Protein AF-A0A034WHE3-F1 (afdb_monomer)

Foldseek 3Di:
DQAQKWWFLAFFKWWFDDDPVPPPDDPPPTDIDGHGGLFIKGFDDDDDDPDQWGWIAGDAPQDPPPPRVTIIITGPVRIGGDHPQCVLLLNPDNDSVLSSVCSVPVVLSVCSVVDDFQFWWWFAPVVLVDPDRDIFIWTFFAWADDVLRPNTGIKTKTFTPDPAFDSCLVSPCVSVVTGPDHSRGIDIGGSSRIGGDPDPPPPPPDDDDDDDDDDPDPVVVVVVVVVVVVVPDDD

Organism: Bactrocera dorsalis (NCBI:txid27457)

Radius of gyration: 22.2 Å; Cα contacts (8 Å, |Δi|>4): 392; chains: 1; bounding box: 54×53×60 Å

Sequence (235 aa):
MATKYAMLARTSRLQSVASTEELEEATTELQNFTVAAGTLIKVASEQSAPTDDLQVFVYDPVLREPNTTRKYQCAQDSLLPVSDDLWPFIVSIPEPNRRLQLVQDSSRCNWLYTAMPGDVVSVPARYFDRDDFRLFECIICYIGPVPEIHPVGYFFGLELLDDVQSPQTADISFTRKYFECDADAAIFITADRILPTPLPQDEEIESANEAPESSWSLTNFIQNTVDSIRASLPL

Structure (mmCIF, N/CA/C/O backbone):
data_AF-A0A034WHE3-F1
#
_entry.id   AF-A0A034WHE3-F1
#
loop_
_atom_site.group_PDB
_atom_site.id
_atom_site.type_symbol
_atom_site.label_atom_id
_atom_site.label_alt_id
_atom_site.label_comp_id
_atom_site.label_asym_id
_atom_site.label_entity_id
_atom_site.label_seq_id
_atom_site.pdbx_PDB_ins_code
_atom_site.Cartn_x
_atom_site.Cartn_y
_atom_site.Cartn_z
_atom_site.occupancy
_atom_site.B_iso_or_equiv
_atom_site.auth_seq_id
_atom_site.auth_comp_id
_atom_site.auth_asym_id
_atom_site.auth_atom_id
_atom_site.pdbx_PDB_model_num
ATOM 1 N N . MET A 1 1 ? -0.617 -14.102 19.550 1.00 41.12 1 MET A N 1
ATOM 2 C CA . MET A 1 1 ? -0.028 -12.810 19.964 1.00 41.12 1 MET A CA 1
ATOM 3 C C . MET A 1 1 ? -1.065 -11.735 19.691 1.00 41.12 1 MET A C 1
ATOM 5 O O . MET A 1 1 ? -1.685 -11.804 18.639 1.00 41.12 1 MET A O 1
ATOM 9 N N . ALA A 1 2 ? -1.330 -10.823 20.627 1.00 57.47 2 ALA A N 1
ATOM 10 C CA . ALA A 1 2 ? -2.228 -9.700 20.359 1.00 57.47 2 ALA A CA 1
ATOM 11 C C . ALA A 1 2 ? -1.498 -8.716 19.435 1.00 57.47 2 ALA A C 1
ATOM 13 O O . ALA A 1 2 ? -0.417 -8.250 19.789 1.00 57.47 2 ALA A O 1
ATOM 14 N N . THR A 1 3 ? -2.033 -8.456 18.243 1.00 66.38 3 THR A N 1
ATOM 15 C CA . THR A 1 3 ? -1.432 -7.485 17.324 1.00 66.38 3 THR A CA 1
ATOM 16 C C . THR A 1 3 ? -1.719 -6.072 17.820 1.00 66.38 3 THR A C 1
ATOM 18 O O . THR A 1 3 ? -2.822 -5.760 18.273 1.00 66.38 3 THR A O 1
ATOM 21 N N . LYS A 1 4 ? -0.717 -5.196 17.742 1.00 86.94 4 LYS A N 1
ATOM 22 C CA . LYS A 1 4 ? -0.856 -3.775 18.094 1.00 86.94 4 LYS A CA 1
ATOM 23 C C . LYS A 1 4 ? -1.755 -3.030 17.106 1.00 86.94 4 LYS A C 1
ATOM 25 O O . LYS A 1 4 ? -2.415 -2.051 17.468 1.00 86.94 4 LYS A O 1
ATOM 30 N N . TYR A 1 5 ? -1.759 -3.500 15.864 1.00 91.44 5 TYR A N 1
ATOM 31 C CA . TYR A 1 5 ? -2.484 -2.913 14.756 1.00 91.44 5 TYR A CA 1
ATOM 32 C C . TYR A 1 5 ? -3.612 -3.825 14.283 1.00 91.44 5 TYR A C 1
ATOM 34 O O . TYR A 1 5 ? -3.551 -5.058 14.362 1.00 91.44 5 TYR A O 1
ATOM 42 N N . ALA A 1 6 ? -4.666 -3.182 13.808 1.00 93.00 6 ALA A N 1
ATOM 43 C CA . ALA A 1 6 ? -5.834 -3.819 13.244 1.00 93.00 6 ALA A CA 1
ATOM 44 C C . ALA A 1 6 ? -6.435 -2.918 12.163 1.00 93.00 6 ALA A C 1
ATOM 46 O O . ALA A 1 6 ? -6.031 -1.772 11.957 1.00 93.00 6 ALA A O 1
ATOM 47 N N . MET A 1 7 ? -7.438 -3.443 11.486 1.00 93.56 7 MET A N 1
ATOM 48 C CA . MET A 1 7 ? -8.232 -2.727 10.505 1.00 93.56 7 MET A CA 1
ATOM 49 C C . MET A 1 7 ? -9.707 -3.018 10.752 1.00 93.56 7 MET A C 1
ATOM 51 O O . MET A 1 7 ? -10.052 -4.107 11.206 1.00 93.56 7 MET A O 1
ATOM 55 N N . LEU A 1 8 ? -10.598 -2.077 10.451 1.00 93.38 8 LEU A N 1
ATOM 56 C CA . LEU A 1 8 ? -12.031 -2.360 10.501 1.00 93.38 8 LEU A CA 1
ATOM 57 C C . LEU A 1 8 ? -12.412 -3.358 9.400 1.00 93.38 8 LEU A C 1
ATOM 59 O O . LEU A 1 8 ? -12.279 -3.067 8.213 1.00 93.38 8 LEU A O 1
ATOM 63 N N . ALA A 1 9 ? -12.928 -4.522 9.789 1.00 93.56 9 ALA A N 1
ATOM 64 C CA . ALA A 1 9 ? -13.390 -5.559 8.864 1.00 93.56 9 ALA A CA 1
ATOM 65 C C . ALA A 1 9 ? -14.674 -5.155 8.117 1.00 93.56 9 ALA A C 1
ATOM 67 O O . ALA A 1 9 ? -14.997 -5.704 7.066 1.00 93.56 9 ALA A O 1
ATOM 68 N N . ARG A 1 10 ? -15.427 -4.206 8.679 1.00 93.00 10 ARG A N 1
ATOM 69 C CA . ARG A 1 10 ? -16.698 -3.689 8.164 1.00 93.00 10 ARG A CA 1
ATOM 70 C C . ARG A 1 10 ? -16.907 -2.256 8.631 1.00 93.00 10 ARG A C 1
ATOM 72 O O . ARG A 1 10 ? -16.331 -1.843 9.638 1.00 93.00 10 ARG A O 1
ATOM 79 N N . THR A 1 11 ? -17.771 -1.521 7.939 1.00 92.25 11 THR A N 1
ATOM 80 C CA . THR A 1 11 ? -18.191 -0.192 8.388 1.00 92.25 11 THR A CA 1
ATOM 81 C C . THR A 1 11 ? -18.811 -0.312 9.773 1.00 92.25 11 THR A C 1
ATOM 83 O O . THR A 1 11 ? -19.759 -1.074 9.964 1.00 92.25 11 THR A O 1
ATOM 86 N N . SER A 1 12 ? -18.242 0.402 10.737 1.00 91.00 12 SER A N 1
ATOM 87 C CA . SER A 1 12 ? -18.536 0.218 12.156 1.00 91.00 12 SER A CA 1
ATOM 88 C C . SER A 1 12 ? -18.774 1.557 12.835 1.00 91.00 12 SER A C 1
ATOM 90 O O . SER A 1 12 ? -18.260 2.594 12.411 1.00 91.00 12 SER A O 1
ATOM 92 N N . ARG A 1 13 ? -19.573 1.535 13.901 1.00 89.88 13 ARG A N 1
ATOM 93 C CA . ARG A 1 13 ? -19.804 2.705 14.742 1.00 89.88 13 ARG A CA 1
ATOM 94 C C . ARG A 1 13 ? -18.745 2.743 15.838 1.00 89.88 13 ARG A C 1
ATOM 96 O O . ARG A 1 13 ? -18.632 1.793 16.602 1.00 89.88 13 ARG A O 1
ATOM 103 N N . LEU A 1 14 ? -18.003 3.841 15.907 1.00 89.06 14 LEU A N 1
ATOM 104 C CA . LEU A 1 14 ? -17.043 4.135 16.964 1.00 89.06 14 LEU A CA 1
ATOM 105 C C . LEU A 1 14 ? -17.633 5.170 17.918 1.00 89.06 14 LEU A C 1
ATOM 107 O O . LEU A 1 14 ? -18.114 6.213 17.473 1.00 89.06 14 LEU A O 1
ATOM 111 N N . GLN A 1 15 ? -17.571 4.908 19.220 1.00 87.94 15 GLN A N 1
ATOM 112 C CA . GLN A 1 15 ? -18.011 5.852 20.250 1.00 87.94 15 GLN A CA 1
ATOM 113 C C . GLN A 1 15 ? -16.797 6.462 20.948 1.00 87.94 15 GLN A C 1
ATOM 115 O O . GLN A 1 15 ? -15.908 5.731 21.371 1.00 87.94 15 GLN A O 1
ATOM 120 N N . SER A 1 16 ? -16.717 7.789 21.055 1.00 85.81 16 SER A N 1
ATOM 121 C CA . SER A 1 16 ? -15.616 8.452 21.764 1.00 85.81 16 SER A CA 1
ATOM 122 C C . SER A 1 16 ? -15.633 8.089 23.246 1.00 85.81 16 SER A C 1
ATOM 124 O O . SER A 1 16 ? -16.700 8.100 23.854 1.00 85.81 16 SER A O 1
ATOM 126 N N . VAL A 1 17 ? -14.469 7.849 23.842 1.00 82.38 17 VAL A N 1
ATOM 127 C CA . VAL A 1 17 ? -14.329 7.649 25.293 1.00 82.38 17 VAL A CA 1
ATOM 128 C C . VAL A 1 17 ? -14.072 8.999 25.966 1.00 82.38 17 VAL A C 1
ATOM 130 O O . VAL A 1 17 ? -13.288 9.796 25.452 1.00 82.38 17 VAL A O 1
ATOM 133 N N . ALA A 1 18 ? -14.728 9.266 27.099 1.00 70.75 18 ALA A N 1
ATOM 134 C CA . ALA A 1 18 ? -14.505 10.488 27.870 1.00 70.75 18 ALA A CA 1
ATOM 135 C C . ALA A 1 18 ? -13.083 10.525 28.461 1.00 70.75 18 ALA A C 1
ATOM 137 O O . ALA A 1 18 ? -12.575 9.516 28.957 1.00 70.75 18 ALA A O 1
ATOM 138 N N . SER A 1 19 ? -12.444 11.692 28.406 1.00 62.03 19 SER A N 1
ATOM 139 C CA . SER A 1 19 ? -11.120 11.940 28.977 1.00 62.03 19 SER A CA 1
ATOM 140 C C . SER A 1 19 ? -11.214 11.940 30.506 1.00 62.03 19 SER A C 1
ATOM 142 O O . SER A 1 19 ? -11.985 12.709 31.073 1.00 62.03 19 SER A O 1
ATOM 144 N N . THR A 1 20 ? -10.413 11.132 31.206 1.00 56.34 20 THR A N 1
ATOM 145 C CA . THR A 1 20 ? -10.387 11.112 32.684 1.00 56.34 20 THR A CA 1
ATOM 146 C C . THR A 1 20 ? -9.915 12.438 33.301 1.00 56.34 20 THR A C 1
ATOM 148 O O . THR A 1 20 ? -10.154 12.678 34.477 1.00 56.34 20 THR A O 1
ATOM 151 N N . GLU A 1 21 ? -9.267 13.308 32.522 1.00 52.12 21 GLU A N 1
ATOM 152 C CA . GLU A 1 21 ? -8.786 14.630 32.957 1.00 52.12 21 GLU A CA 1
ATOM 153 C C . GLU A 1 21 ? -9.856 15.739 32.878 1.00 52.12 21 GLU A C 1
ATOM 155 O O . GLU A 1 21 ? -9.632 16.833 33.380 1.00 52.12 21 GLU A O 1
ATOM 160 N N . GLU A 1 22 ? -11.034 15.467 32.304 1.00 49.72 22 GLU A N 1
ATOM 161 C CA . GLU A 1 22 ? -12.130 16.445 32.141 1.00 49.72 22 GLU A CA 1
ATOM 162 C C . GLU A 1 22 ? -13.274 16.231 33.156 1.00 49.72 22 GLU A C 1
ATOM 164 O O . GLU A 1 22 ? -14.396 16.695 32.961 1.00 49.72 22 GLU A O 1
ATOM 169 N N . LEU A 1 23 ? -13.002 15.515 34.254 1.00 48.25 23 LEU A N 1
ATOM 170 C CA . LEU A 1 23 ? -13.993 15.141 35.275 1.00 48.25 23 LEU A CA 1
ATOM 171 C C . LEU A 1 23 ? -14.454 16.295 36.186 1.00 48.25 23 LEU A C 1
ATOM 173 O O . LEU A 1 23 ? -15.312 16.083 37.043 1.00 48.25 23 LEU A O 1
ATOM 177 N N . GLU A 1 24 ? -13.955 17.512 35.979 1.00 47.84 24 GLU A N 1
ATOM 178 C CA . GLU A 1 24 ? -14.461 18.714 36.640 1.00 47.84 24 GLU A CA 1
ATOM 179 C C . GLU A 1 24 ? -15.238 19.573 35.615 1.00 47.84 24 GLU A C 1
ATOM 181 O O . GLU A 1 24 ? -14.673 20.300 34.807 1.00 47.84 24 GLU A O 1
ATOM 186 N N . GLU A 1 25 ? -16.571 19.443 35.661 1.00 45.28 25 GLU A N 1
ATOM 187 C CA . GLU A 1 25 ? -17.604 20.366 35.138 1.00 45.28 25 GLU A CA 1
ATOM 188 C C . GLU A 1 25 ? -18.125 20.274 33.686 1.00 45.28 25 GLU A C 1
ATOM 190 O O . GLU A 1 25 ? -19.085 20.982 33.372 1.00 45.28 25 GLU A O 1
ATOM 195 N N . ALA A 1 26 ? -17.677 19.360 32.820 1.00 45.75 26 ALA A N 1
ATOM 196 C CA . ALA A 1 26 ? -18.305 19.194 31.497 1.00 45.75 26 ALA A CA 1
ATOM 197 C C . ALA A 1 26 ? -19.083 17.874 31.372 1.00 45.75 26 ALA A C 1
ATOM 199 O O . ALA A 1 26 ? -18.535 16.786 31.522 1.00 45.75 26 ALA A O 1
ATOM 200 N N . THR A 1 27 ? -20.371 17.952 31.025 1.00 47.16 27 THR A N 1
ATOM 201 C CA . THR A 1 27 ? -21.110 16.815 30.457 1.00 47.16 27 THR A CA 1
ATOM 202 C C . THR A 1 27 ? -20.468 16.471 29.114 1.00 47.16 27 THR A C 1
ATOM 204 O O . THR A 1 27 ? -20.786 17.066 28.089 1.00 47.16 27 THR A O 1
ATOM 207 N N . THR A 1 28 ? -19.492 15.563 29.111 1.00 55.38 28 THR A N 1
ATOM 208 C CA . THR A 1 28 ? -18.811 15.148 27.882 1.00 55.38 28 THR A CA 1
ATOM 209 C C . THR A 1 28 ? -19.805 14.361 27.028 1.00 55.38 28 THR A C 1
ATOM 211 O O . THR A 1 28 ? -20.083 13.191 27.292 1.00 55.38 28 THR A O 1
ATOM 214 N N . GLU A 1 29 ? -20.403 15.006 26.023 1.00 64.62 29 GLU A N 1
ATOM 215 C CA . GLU A 1 29 ? -21.272 14.319 25.070 1.00 64.62 29 GLU A CA 1
ATOM 216 C C . GLU A 1 29 ? -20.463 13.247 24.331 1.00 64.62 29 GLU A C 1
ATOM 218 O O . GLU A 1 29 ? -19.512 13.542 23.603 1.00 64.62 29 GLU A O 1
ATOM 223 N N . LEU A 1 30 ? -20.836 11.980 24.529 1.00 74.56 30 LEU A N 1
ATOM 224 C CA . LEU A 1 30 ? -20.235 10.857 23.819 1.00 74.56 30 LEU A CA 1
ATOM 225 C C . LEU A 1 30 ? -20.595 10.962 22.334 1.00 74.56 30 LEU A C 1
ATOM 227 O O . LEU A 1 30 ? -21.742 10.745 21.931 1.00 74.56 30 LEU A O 1
ATOM 231 N N . GLN A 1 31 ? -19.604 11.273 21.509 1.00 82.38 31 GLN A N 1
ATOM 232 C CA . GLN A 1 31 ? -19.770 11.381 20.069 1.00 82.38 31 GLN A CA 1
ATOM 233 C C . GLN A 1 31 ? -19.682 10.006 19.418 1.00 82.38 31 GLN A C 1
ATOM 235 O O . GLN A 1 31 ? -18.880 9.156 19.802 1.00 82.38 31 GLN A O 1
ATOM 240 N N . ASN A 1 32 ? -20.519 9.796 18.409 1.00 86.19 32 ASN A N 1
ATOM 241 C CA . ASN A 1 32 ? -20.544 8.572 17.628 1.00 86.19 32 ASN A CA 1
ATOM 242 C C . ASN A 1 32 ? -20.137 8.868 16.193 1.00 86.19 32 ASN A C 1
ATOM 244 O O . ASN A 1 32 ? -20.676 9.780 15.572 1.00 86.19 32 ASN A O 1
ATOM 248 N N . PHE A 1 33 ? -19.242 8.049 15.661 1.00 87.69 33 PHE A N 1
ATOM 249 C CA . PHE A 1 33 ? -18.722 8.174 14.310 1.00 87.69 33 PHE A CA 1
ATOM 250 C C . PHE A 1 33 ? -18.987 6.887 13.548 1.00 87.69 33 PHE A C 1
ATOM 252 O O . PHE A 1 33 ? -18.762 5.798 14.066 1.00 87.69 33 PHE A O 1
ATOM 259 N N . THR A 1 34 ? -19.466 7.007 12.315 1.00 90.06 34 THR A N 1
ATOM 260 C CA . THR A 1 34 ? -19.533 5.864 11.400 1.00 90.06 34 THR A CA 1
ATOM 261 C C . THR A 1 34 ? -18.250 5.856 10.592 1.00 90.06 34 THR A C 1
ATOM 263 O O . THR A 1 34 ? -17.982 6.808 9.864 1.00 90.06 34 THR A O 1
ATOM 266 N N . VAL A 1 35 ? -17.454 4.806 10.748 1.00 90.31 35 VAL A N 1
ATOM 267 C CA . VAL A 1 35 ? -16.124 4.693 10.149 1.00 90.31 35 VAL A CA 1
ATOM 268 C C . VAL A 1 35 ? -16.124 3.547 9.151 1.00 90.31 35 VAL A C 1
ATOM 270 O O . VAL A 1 35 ? -16.699 2.489 9.412 1.00 90.31 35 VAL A O 1
ATOM 273 N N . ALA A 1 36 ? -15.532 3.780 7.983 1.00 90.94 36 ALA A N 1
ATOM 274 C CA . ALA A 1 36 ? -15.565 2.849 6.865 1.00 90.94 36 ALA A CA 1
ATOM 275 C C . ALA A 1 36 ? -14.801 1.546 7.155 1.00 90.94 36 ALA A C 1
ATOM 277 O O . ALA A 1 36 ? -13.854 1.500 7.941 1.00 90.94 36 ALA A O 1
ATOM 278 N N . ALA A 1 37 ? -15.198 0.472 6.471 1.00 92.88 37 ALA A N 1
ATOM 279 C CA . ALA A 1 37 ? -14.380 -0.732 6.392 1.00 92.88 37 ALA A CA 1
ATOM 280 C C . ALA A 1 37 ? -13.004 -0.395 5.788 1.00 92.88 37 ALA A C 1
ATOM 282 O O . ALA A 1 37 ? -12.893 0.472 4.921 1.00 92.88 37 ALA A O 1
ATOM 283 N N . GLY A 1 38 ? -11.955 -1.076 6.240 1.00 93.06 38 GLY A N 1
ATOM 284 C CA . GLY A 1 38 ? -10.593 -0.819 5.780 1.00 93.06 38 GLY A CA 1
ATOM 285 C C . GLY A 1 38 ? -9.871 0.334 6.487 1.00 93.06 38 GLY A C 1
ATOM 286 O O . GLY A 1 38 ? -8.691 0.577 6.220 1.00 93.06 38 GLY A O 1
ATOM 287 N N . THR A 1 39 ? -10.546 1.053 7.391 1.00 92.94 39 THR A N 1
ATOM 288 C CA . THR A 1 39 ? -9.896 2.077 8.215 1.00 92.94 39 THR A CA 1
ATOM 289 C C . THR A 1 39 ? -8.918 1.432 9.188 1.00 92.94 39 THR A C 1
ATOM 291 O O . THR A 1 39 ? -9.214 0.418 9.823 1.00 92.94 39 THR A O 1
ATOM 294 N N . LEU A 1 40 ? -7.743 2.042 9.290 1.00 93.38 40 LEU A N 1
ATOM 295 C CA . LEU A 1 40 ? -6.626 1.566 10.090 1.00 93.38 40 LEU A CA 1
ATOM 296 C C . LEU A 1 40 ? -6.797 1.933 11.562 1.00 93.38 40 LEU A C 1
ATOM 298 O O . LEU A 1 40 ? -7.142 3.064 11.907 1.00 93.38 40 LEU A O 1
ATOM 302 N N . ILE A 1 41 ? -6.548 0.959 12.430 1.00 92.62 41 ILE A N 1
ATOM 303 C CA . ILE A 1 41 ? -6.812 1.032 13.860 1.00 92.62 41 ILE A CA 1
ATOM 304 C C . ILE A 1 41 ? -5.559 0.630 14.636 1.00 92.62 41 ILE A C 1
ATOM 306 O O . ILE A 1 41 ? -4.900 -0.365 14.334 1.00 92.62 41 ILE A O 1
ATOM 310 N N . LYS A 1 42 ? -5.255 1.379 15.694 1.00 91.00 42 LYS A N 1
ATOM 311 C CA . LYS A 1 42 ? -4.275 0.983 16.705 1.00 91.00 42 LYS A CA 1
ATOM 312 C C . LYS A 1 42 ? -5.012 0.617 17.986 1.00 91.00 42 LYS A C 1
ATOM 314 O O . LYS A 1 42 ? -5.751 1.437 18.530 1.00 91.00 42 LYS A O 1
ATOM 319 N N . VAL A 1 43 ? -4.800 -0.595 18.481 1.00 89.00 43 VAL A N 1
ATOM 320 C CA . VAL A 1 43 ? -5.415 -1.050 19.732 1.00 89.00 43 VAL A CA 1
ATOM 321 C C . VAL A 1 43 ? -4.729 -0.337 20.899 1.00 89.00 43 VAL A C 1
ATOM 323 O O . VAL A 1 43 ? -3.497 -0.302 20.976 1.00 89.00 43 VAL A O 1
ATOM 326 N N . ALA A 1 44 ? -5.507 0.277 21.793 1.00 85.56 44 ALA A N 1
ATOM 327 C CA . ALA A 1 44 ? -4.966 0.830 23.027 1.00 85.56 44 ALA A CA 1
ATOM 328 C C . ALA A 1 44 ? -4.629 -0.349 23.949 1.00 85.56 44 ALA A C 1
ATOM 330 O O . ALA A 1 44 ? -5.515 -1.089 24.367 1.00 85.56 44 ALA A O 1
ATOM 331 N N . SER A 1 45 ? -3.344 -0.584 24.207 1.00 67.69 45 SER A N 1
ATOM 332 C CA . SER A 1 45 ? -2.916 -1.652 25.106 1.00 67.69 45 SER A CA 1
ATOM 333 C C . SER A 1 45 ? -3.425 -1.404 26.530 1.00 67.69 45 SER A C 1
ATOM 335 O O . SER A 1 45 ? -3.350 -0.279 27.016 1.00 67.69 45 SER A O 1
ATOM 337 N N . GLU A 1 46 ? -3.847 -2.503 27.159 1.00 55.19 46 GLU A N 1
ATOM 338 C CA . GLU A 1 46 ? -4.349 -2.693 28.530 1.00 55.19 46 GLU A CA 1
ATOM 339 C C . GLU A 1 46 ? -5.874 -2.710 28.711 1.00 55.19 46 GLU A C 1
ATOM 341 O O . GLU A 1 46 ? -6.604 -1.741 28.513 1.00 55.19 46 GLU A O 1
ATOM 346 N N . GLN A 1 47 ? -6.322 -3.903 29.113 1.00 56.62 47 GLN A N 1
ATOM 347 C CA . GLN A 1 47 ? -7.671 -4.263 29.515 1.00 56.62 47 GLN A CA 1
ATOM 348 C C . GLN A 1 47 ? -8.191 -3.314 30.593 1.00 56.62 47 GLN A C 1
ATOM 350 O O . GLN A 1 47 ? -7.581 -3.157 31.648 1.00 56.62 47 GLN A O 1
ATOM 355 N N . SER A 1 48 ? -9.403 -2.809 30.402 1.00 43.69 48 SER A N 1
ATOM 356 C CA . SER A 1 48 ? -10.300 -2.642 31.537 1.00 43.69 48 SER A CA 1
ATOM 357 C C . SER A 1 48 ? -11.718 -2.995 31.107 1.00 43.69 48 SER A C 1
ATOM 359 O O . SER A 1 48 ? -12.236 -2.450 30.140 1.00 43.69 48 SER A O 1
ATOM 361 N N . ALA A 1 49 ? -12.297 -3.916 31.877 1.00 46.19 49 ALA A N 1
ATOM 362 C CA . ALA A 1 49 ? -13.662 -4.433 31.842 1.00 46.19 49 ALA A CA 1
ATOM 363 C C . ALA A 1 49 ? -13.947 -5.655 30.930 1.00 46.19 49 ALA A C 1
ATOM 365 O O . ALA A 1 49 ? -13.408 -5.773 29.83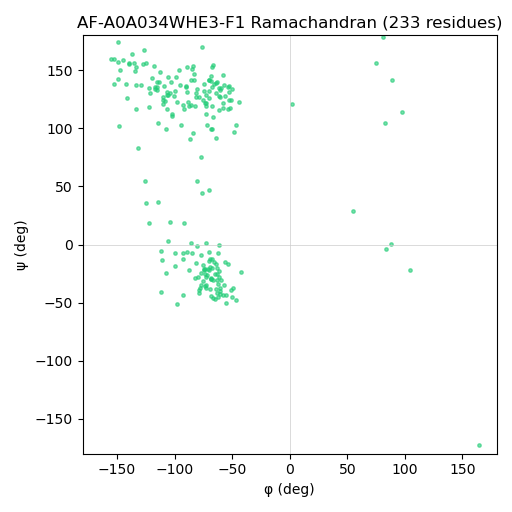3 1.00 46.19 49 ALA A O 1
ATOM 366 N N . PRO A 1 50 ? -14.807 -6.586 31.400 1.00 50.03 50 PRO A N 1
ATOM 367 C CA . PRO A 1 50 ? -15.256 -7.776 30.679 1.00 50.03 50 PRO A CA 1
ATOM 368 C C . PRO A 1 50 ? -16.379 -7.408 29.697 1.00 50.03 50 PRO A C 1
ATOM 370 O O . PRO A 1 50 ? -17.490 -7.927 29.776 1.00 50.03 50 PRO A O 1
ATOM 373 N N . THR A 1 51 ? -16.116 -6.436 28.835 1.00 56.41 51 THR A N 1
ATOM 374 C CA . THR A 1 51 ? -17.049 -5.968 27.808 1.00 56.41 51 THR A CA 1
ATOM 375 C C . THR A 1 51 ? -16.479 -6.318 26.442 1.00 56.41 51 THR A C 1
ATOM 377 O O . THR A 1 51 ? -15.279 -6.162 26.237 1.00 56.41 51 THR A O 1
ATOM 380 N N . ASP A 1 52 ? -17.326 -6.753 25.506 1.00 66.00 52 ASP A N 1
ATOM 381 C CA . ASP A 1 52 ? -16.962 -7.105 24.116 1.00 66.00 52 ASP A CA 1
ATOM 382 C C . ASP A 1 52 ? -16.366 -5.926 23.300 1.00 66.00 52 ASP A C 1
ATOM 384 O O . ASP A 1 52 ? -15.998 -6.079 22.129 1.00 66.00 52 ASP A O 1
ATOM 388 N N . ASP A 1 53 ? -16.248 -4.750 23.924 1.00 75.00 53 ASP A N 1
ATOM 389 C CA . ASP A 1 53 ? -15.757 -3.509 23.344 1.00 75.00 53 ASP A CA 1
ATOM 390 C C . ASP A 1 53 ? -14.299 -3.227 23.734 1.00 75.00 53 ASP A C 1
ATOM 392 O O . ASP A 1 53 ? -13.929 -3.170 24.910 1.00 75.00 53 ASP A O 1
ATOM 396 N N . LEU A 1 54 ? -13.468 -2.979 22.721 1.00 85.06 54 LEU A N 1
ATOM 397 C CA . LEU A 1 54 ? -12.061 -2.609 22.845 1.00 85.06 54 LEU A CA 1
ATOM 398 C C . LEU A 1 54 ? -11.873 -1.098 22.710 1.00 85.06 54 LEU A C 1
ATOM 400 O O . LEU A 1 54 ? -12.518 -0.447 21.886 1.00 85.06 54 LEU A O 1
ATOM 404 N N . GLN A 1 55 ? -10.923 -0.548 23.472 1.00 88.44 55 GLN A N 1
ATOM 405 C CA . GLN A 1 55 ? -10.463 0.823 23.274 1.00 88.44 55 GLN A CA 1
ATOM 406 C C . GLN A 1 55 ? -9.440 0.891 22.138 1.00 88.44 55 GLN A C 1
ATOM 408 O O . GLN A 1 55 ? -8.455 0.150 22.107 1.00 88.44 55 GLN A O 1
ATOM 413 N N . VAL A 1 56 ? -9.658 1.814 21.210 1.00 89.19 56 VAL A N 1
ATOM 414 C CA . VAL A 1 56 ? -8.885 1.935 19.978 1.00 89.19 56 VAL A CA 1
ATOM 415 C C . VAL A 1 56 ? -8.600 3.390 19.621 1.00 89.19 56 VAL A C 1
ATOM 417 O O . VAL A 1 56 ? -9.336 4.296 20.007 1.00 89.19 56 VAL A O 1
ATOM 420 N N . PHE A 1 57 ? -7.544 3.608 18.844 1.00 89.19 57 PHE A N 1
ATOM 421 C CA . PHE A 1 57 ? -7.266 4.866 18.157 1.00 89.19 57 PHE A CA 1
ATOM 422 C C . PHE A 1 57 ? -7.483 4.674 16.659 1.00 89.19 57 PHE A C 1
ATOM 424 O O . PHE A 1 57 ? -7.018 3.680 16.090 1.00 89.19 57 PHE A O 1
ATOM 431 N N . VAL A 1 58 ? -8.135 5.638 16.009 1.00 87.81 58 VAL A N 1
ATOM 432 C CA . VAL A 1 58 ? -8.141 5.698 14.5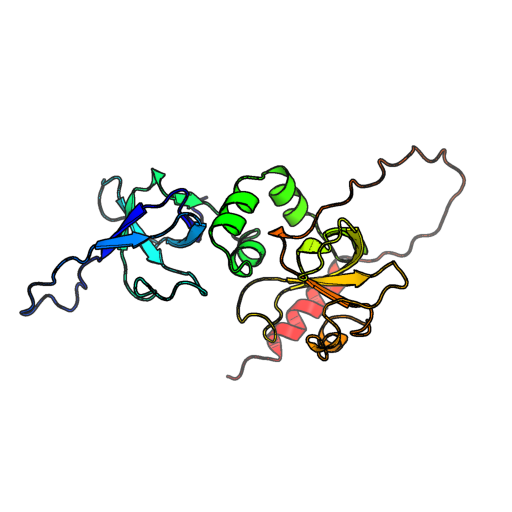44 1.00 87.81 58 VAL A CA 1
ATOM 433 C C . VAL A 1 58 ? -6.761 6.159 14.091 1.00 87.81 58 VAL A C 1
ATOM 435 O O . VAL A 1 58 ? -6.284 7.210 14.505 1.00 87.81 58 VAL A O 1
ATOM 438 N N . TYR A 1 59 ? -6.097 5.340 13.283 1.00 83.75 59 TYR A N 1
ATOM 439 C CA . TYR A 1 59 ? -4.730 5.556 12.818 1.00 83.75 59 TYR A CA 1
ATOM 440 C C . TYR A 1 59 ? -4.698 5.503 11.289 1.00 83.75 59 TYR A C 1
ATOM 442 O O . TYR A 1 59 ? -3.987 4.707 10.686 1.00 83.75 59 TYR A O 1
ATOM 450 N N . ASP A 1 60 ? -5.526 6.319 10.645 1.00 75.19 60 ASP A N 1
ATOM 451 C CA . ASP A 1 60 ? -5.593 6.386 9.190 1.00 75.19 60 ASP A CA 1
ATOM 452 C C . ASP A 1 60 ? -4.932 7.682 8.699 1.00 75.19 60 ASP A C 1
ATOM 454 O O . ASP A 1 60 ? -5.408 8.768 9.033 1.00 75.19 60 ASP A O 1
ATOM 458 N N . PRO A 1 61 ? -3.828 7.612 7.933 1.00 69.62 61 PRO A N 1
ATOM 459 C CA . PRO A 1 61 ? -3.174 8.812 7.415 1.00 69.62 61 PRO A CA 1
ATOM 460 C C . PRO A 1 61 ? -4.039 9.552 6.381 1.00 69.62 61 PRO A C 1
ATOM 462 O O . PRO A 1 61 ? -3.828 10.745 6.155 1.00 69.62 61 PRO A O 1
ATOM 465 N N . VAL A 1 62 ? -5.020 8.868 5.778 1.00 69.56 62 VAL A N 1
ATOM 466 C CA . VAL A 1 62 ? -5.904 9.419 4.742 1.00 69.56 62 VAL A CA 1
ATOM 467 C C . VAL A 1 62 ? -7.179 9.992 5.356 1.00 69.56 62 VAL A C 1
ATOM 469 O O . VAL A 1 62 ? -7.609 11.089 4.997 1.00 69.56 62 VAL A O 1
ATOM 472 N N . LEU A 1 63 ? -7.775 9.279 6.315 1.00 68.06 63 LEU A N 1
ATOM 473 C CA . LEU A 1 63 ? -8.993 9.708 7.000 1.00 68.06 63 LEU A CA 1
ATOM 474 C C . LEU A 1 63 ? -8.639 10.444 8.298 1.00 68.06 63 LEU A C 1
ATOM 476 O O . LEU A 1 63 ? -8.317 9.838 9.314 1.00 68.06 63 LEU A O 1
ATOM 480 N N . ARG A 1 64 ? -8.726 11.779 8.265 1.00 65.06 64 ARG A N 1
ATOM 481 C CA . ARG A 1 64 ? -8.483 12.643 9.440 1.00 65.06 64 ARG A CA 1
ATOM 482 C C . ARG A 1 64 ? -9.646 12.678 10.436 1.00 65.06 64 ARG A C 1
ATOM 484 O O . ARG A 1 64 ? -9.495 13.234 11.522 1.00 65.06 64 ARG A O 1
ATOM 491 N N . GLU A 1 65 ? -10.787 12.107 10.059 1.00 67.94 65 GLU A N 1
ATOM 492 C CA . GLU A 1 65 ? -11.956 11.950 10.914 1.00 67.94 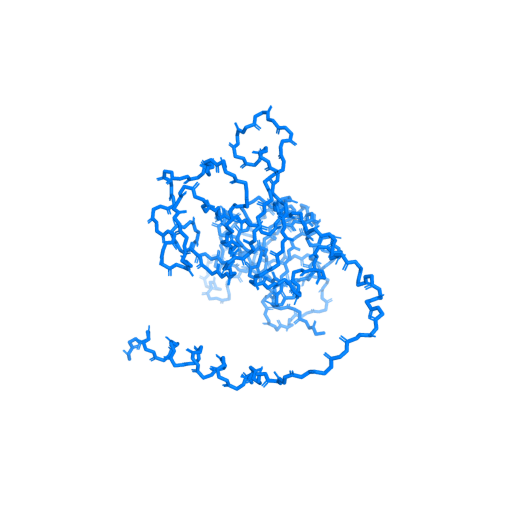65 GLU A CA 1
ATOM 493 C C . GLU A 1 65 ? -12.259 10.460 11.131 1.00 67.94 65 GLU A C 1
ATOM 495 O O . GLU A 1 65 ? -12.272 9.692 10.166 1.00 67.94 65 GLU A O 1
ATOM 500 N N . PRO A 1 66 ? -12.551 10.038 12.372 1.00 71.12 66 PRO A N 1
ATOM 501 C CA . PRO A 1 66 ? -12.581 10.841 13.596 1.00 71.12 66 PRO A CA 1
ATOM 502 C C . PRO A 1 66 ? -11.170 11.156 14.142 1.00 71.12 66 PRO A C 1
ATOM 504 O O . PRO A 1 66 ? -10.177 10.620 13.660 1.00 71.12 66 PRO A O 1
ATOM 507 N N . ASN A 1 67 ? -11.077 12.057 15.129 1.00 76.12 67 ASN A N 1
ATOM 508 C CA . ASN A 1 67 ? -9.799 12.560 15.650 1.00 76.12 67 ASN A CA 1
ATOM 509 C C . ASN A 1 67 ? -8.850 11.422 16.077 1.00 76.12 67 ASN A C 1
ATOM 511 O O . ASN A 1 67 ? -9.107 10.710 17.045 1.00 76.12 67 ASN A O 1
ATOM 515 N N . THR A 1 68 ? -7.707 11.318 15.402 1.00 79.31 68 THR A N 1
ATOM 516 C CA . THR A 1 68 ? -6.733 10.229 15.559 1.00 79.31 68 THR A CA 1
ATOM 517 C C . THR A 1 68 ? -6.010 10.202 16.911 1.00 79.31 68 THR A C 1
ATOM 519 O O . THR A 1 68 ? -5.375 9.202 17.249 1.00 79.31 68 THR A O 1
ATOM 522 N N . THR A 1 69 ? -6.110 11.265 17.719 1.00 81.19 69 THR A N 1
ATOM 523 C CA . THR A 1 69 ? -5.514 11.323 19.065 1.00 81.19 69 THR A CA 1
ATOM 524 C C . THR A 1 69 ? -6.469 10.886 20.174 1.00 81.19 69 THR A C 1
ATOM 526 O O . THR A 1 69 ? -6.029 10.645 21.300 1.00 81.19 69 THR A O 1
ATOM 529 N N . ARG A 1 70 ? -7.769 10.755 19.879 1.00 83.81 70 ARG A N 1
ATOM 530 C CA . ARG A 1 70 ? -8.781 10.332 20.854 1.00 83.81 70 ARG A CA 1
ATOM 531 C C . ARG A 1 70 ? -8.943 8.817 20.877 1.00 83.81 70 ARG A C 1
ATOM 533 O O . ARG A 1 70 ? -8.733 8.127 19.881 1.00 83.81 70 ARG A O 1
ATOM 540 N N . LYS A 1 71 ? -9.357 8.312 22.039 1.00 89.12 71 LYS A N 1
ATOM 541 C CA . LYS A 1 71 ? -9.758 6.917 22.211 1.00 89.12 71 LYS A CA 1
ATOM 542 C C . LYS A 1 71 ? -11.223 6.740 21.834 1.00 89.12 71 LYS A C 1
ATOM 544 O O . LYS A 1 71 ? -12.072 7.566 22.177 1.00 89.12 71 LYS A O 1
ATOM 549 N N . TYR A 1 72 ? -11.506 5.621 21.193 1.00 89.38 72 TYR A N 1
ATOM 550 C CA . TYR A 1 72 ? -12.840 5.188 20.814 1.00 89.38 72 TYR A CA 1
ATOM 551 C C . TYR A 1 72 ? -13.098 3.772 21.311 1.00 89.38 72 TYR A C 1
ATOM 553 O O . TYR A 1 72 ? -12.158 3.010 21.504 1.00 89.38 72 TYR A O 1
ATOM 561 N N . GLN A 1 73 ? -14.362 3.414 21.495 1.00 89.69 73 GLN A N 1
ATOM 562 C CA . GLN A 1 73 ? -14.802 2.039 21.696 1.00 89.69 73 GLN A CA 1
ATOM 563 C C . GLN A 1 73 ? -15.241 1.424 20.369 1.00 89.69 73 GLN A C 1
ATOM 565 O O . GLN A 1 73 ? -15.911 2.078 19.564 1.00 89.69 73 GLN A O 1
ATOM 570 N N . CYS A 1 74 ? -14.840 0.173 20.155 1.00 87.50 74 CYS A N 1
ATOM 571 C CA . CYS A 1 74 ? -15.184 -0.638 18.994 1.00 87.50 74 CYS A CA 1
ATOM 572 C C . CYS A 1 74 ? -15.409 -2.087 19.423 1.00 87.50 74 CYS A C 1
ATOM 574 O O . CYS A 1 74 ? -14.592 -2.633 20.163 1.00 87.50 74 CYS A O 1
ATOM 576 N N . ALA A 1 75 ? -16.440 -2.732 18.881 1.00 87.75 75 ALA A N 1
ATOM 577 C CA . ALA A 1 75 ? -16.652 -4.160 19.079 1.00 87.75 75 ALA A CA 1
ATOM 578 C C . ALA A 1 75 ? -15.469 -4.970 18.517 1.00 87.75 75 ALA A C 1
ATOM 580 O O . ALA A 1 75 ? -14.998 -4.713 17.400 1.00 87.75 75 ALA A O 1
ATOM 581 N N . GLN A 1 76 ? -14.981 -5.947 19.284 1.00 86.31 76 GLN A N 1
ATOM 582 C CA . GLN A 1 76 ? -13.792 -6.729 18.929 1.00 86.31 76 GLN A CA 1
ATOM 583 C C . GLN A 1 76 ? -13.950 -7.508 17.615 1.00 86.31 76 GLN A C 1
ATOM 585 O O . GLN A 1 76 ? -13.011 -7.598 16.827 1.00 86.31 76 GLN A O 1
ATOM 590 N N . ASP A 1 77 ? -15.141 -8.034 17.350 1.00 89.06 77 ASP A N 1
ATOM 591 C CA . ASP A 1 77 ? -15.481 -8.793 16.141 1.00 89.06 77 ASP A CA 1
ATOM 592 C C . ASP A 1 77 ? -15.536 -7.932 14.860 1.00 89.06 77 ASP A C 1
ATOM 594 O O . ASP A 1 77 ? -15.711 -8.445 13.753 1.00 89.06 77 ASP A O 1
ATOM 598 N N . SER A 1 78 ? -15.408 -6.613 15.014 1.00 90.81 78 SER A N 1
ATOM 599 C CA . SER A 1 78 ? -15.322 -5.646 13.922 1.00 90.81 78 SER A CA 1
ATOM 600 C C . SER A 1 78 ? -13.871 -5.354 13.527 1.00 90.81 78 SER A C 1
ATOM 602 O O . SER A 1 78 ? -13.641 -4.673 12.526 1.00 90.81 78 SER A O 1
ATOM 604 N N . LEU A 1 79 ? -12.895 -5.871 14.281 1.00 90.94 79 LEU A N 1
ATOM 605 C CA . LEU A 1 79 ? -11.468 -5.696 14.034 1.00 90.94 79 LEU A CA 1
ATOM 606 C C . LEU A 1 79 ? -10.874 -6.921 13.337 1.00 90.94 79 LEU A C 1
ATOM 608 O O . LEU A 1 79 ? -11.041 -8.058 13.771 1.00 90.94 79 LEU A O 1
ATOM 612 N N . LEU A 1 80 ? -10.113 -6.659 12.281 1.00 92.81 80 LEU A N 1
ATOM 613 C CA . LEU A 1 80 ? -9.255 -7.615 11.602 1.00 92.81 80 LEU A CA 1
ATOM 614 C C . LEU A 1 80 ? -7.802 -7.360 12.036 1.00 92.81 80 LEU A C 1
ATOM 616 O O . LEU A 1 80 ? -7.255 -6.308 11.692 1.00 92.81 80 LEU A O 1
ATOM 620 N N . PRO A 1 81 ? -7.177 -8.268 12.806 1.00 92.38 81 PRO A N 1
ATOM 621 C CA . PRO A 1 81 ? -5.773 -8.158 13.200 1.00 92.38 81 PRO A CA 1
ATOM 622 C C . PRO A 1 81 ? -4.842 -8.062 11.987 1.00 92.38 81 PRO A C 1
ATOM 624 O O . PRO A 1 81 ? -5.002 -8.814 11.027 1.00 92.38 81 PRO A O 1
ATOM 627 N N . VAL A 1 82 ? -3.846 -7.177 12.051 1.00 93.25 82 VAL A N 1
ATOM 628 C CA . VAL A 1 82 ? -2.782 -7.066 11.040 1.00 93.25 82 VAL A CA 1
ATOM 629 C C . VAL A 1 82 ? -1.442 -7.276 11.742 1.00 93.25 82 VAL A C 1
ATOM 631 O O . VAL A 1 82 ? -1.199 -6.681 12.791 1.00 93.25 82 VAL A O 1
ATOM 634 N N . SER A 1 83 ? -0.593 -8.153 11.203 1.00 92.38 83 SER A N 1
ATOM 635 C CA . SER A 1 83 ? 0.742 -8.408 11.757 1.00 92.38 83 SER A CA 1
ATOM 636 C C . SER A 1 83 ? 1.649 -7.187 11.594 1.00 92.38 83 SER A C 1
ATOM 638 O O . SER A 1 83 ? 1.486 -6.396 10.664 1.00 92.38 83 SER A O 1
ATOM 640 N N . ASP A 1 84 ? 2.629 -7.047 12.487 1.00 91.19 84 ASP A N 1
ATOM 641 C CA . ASP A 1 84 ? 3.592 -5.943 12.425 1.00 91.19 84 ASP A CA 1
ATOM 642 C C . ASP A 1 84 ? 4.446 -5.996 11.144 1.00 91.19 84 ASP A C 1
ATOM 644 O O . ASP A 1 84 ? 4.801 -4.948 10.614 1.00 91.19 84 ASP A O 1
ATOM 648 N N . ASP A 1 85 ? 4.701 -7.194 10.607 1.00 92.38 85 ASP A N 1
ATOM 649 C CA . ASP A 1 85 ? 5.452 -7.404 9.361 1.00 92.38 85 ASP A CA 1
ATOM 650 C C . ASP A 1 85 ? 4.653 -6.997 8.111 1.00 92.38 85 ASP A C 1
ATOM 652 O O . ASP A 1 85 ? 5.211 -6.480 7.146 1.00 92.38 85 ASP A O 1
ATOM 656 N N . LEU A 1 86 ? 3.328 -7.194 8.120 1.00 95.06 86 LEU A N 1
ATOM 657 C CA . LEU A 1 86 ? 2.461 -6.815 6.999 1.00 95.06 86 LEU A CA 1
ATOM 658 C C . LEU A 1 86 ? 2.097 -5.323 7.043 1.00 95.06 86 LEU A C 1
ATOM 660 O O . LEU A 1 86 ? 1.858 -4.696 6.009 1.00 95.06 86 LEU A O 1
ATOM 664 N N . TRP A 1 87 ? 2.053 -4.744 8.244 1.00 94.81 87 TRP A N 1
ATOM 665 C CA . TRP A 1 87 ? 1.590 -3.382 8.491 1.00 94.81 87 TRP A CA 1
ATOM 666 C C . TRP A 1 87 ? 2.210 -2.297 7.586 1.00 94.81 87 TRP A C 1
ATOM 668 O O . TRP A 1 87 ? 1.439 -1.483 7.063 1.00 94.81 87 TRP A O 1
ATOM 678 N N . PRO A 1 88 ? 3.539 -2.265 7.332 1.00 95.25 88 PRO A N 1
ATOM 679 C CA . PRO A 1 88 ? 4.150 -1.264 6.460 1.00 95.25 88 PRO A CA 1
ATOM 680 C C . PRO A 1 88 ? 3.553 -1.241 5.051 1.00 95.25 88 PRO A C 1
ATOM 682 O O . PRO A 1 88 ? 3.402 -0.165 4.479 1.00 95.25 88 PRO A O 1
ATOM 685 N N . PHE A 1 89 ? 3.155 -2.391 4.507 1.00 96.69 89 PHE A N 1
ATOM 686 C CA . PHE A 1 89 ? 2.539 -2.486 3.182 1.00 96.69 89 PHE A CA 1
ATOM 687 C C . PHE A 1 89 ? 1.083 -2.020 3.168 1.00 96.69 89 PHE A C 1
ATOM 689 O O . PHE A 1 89 ? 0.603 -1.519 2.156 1.00 96.69 89 PHE A O 1
ATOM 696 N N . ILE A 1 90 ? 0.364 -2.195 4.279 1.00 95.44 90 ILE A N 1
ATOM 697 C CA . ILE A 1 90 ? -1.055 -1.833 4.361 1.00 95.44 90 ILE A CA 1
ATOM 698 C C . ILE A 1 90 ? -1.223 -0.326 4.563 1.00 95.44 90 ILE A C 1
ATOM 700 O O . ILE A 1 90 ? -2.086 0.293 3.939 1.00 95.44 90 ILE A O 1
ATOM 704 N N . VAL A 1 91 ? -0.398 0.280 5.421 1.00 93.81 91 VAL A N 1
ATOM 705 C CA . VAL A 1 91 ? -0.532 1.699 5.793 1.00 93.81 91 VAL A CA 1
ATOM 706 C C . VAL A 1 91 ? -0.188 2.670 4.653 1.00 93.81 91 VAL A C 1
ATOM 708 O O . VAL A 1 91 ? -0.633 3.816 4.690 1.00 93.81 91 VAL A O 1
ATOM 711 N N . SER A 1 92 ? 0.553 2.229 3.628 1.00 93.94 92 SER A N 1
ATOM 712 C CA . SER A 1 92 ? 0.847 3.034 2.430 1.00 93.94 92 SER A CA 1
ATOM 713 C C . SER A 1 92 ? -0.279 3.045 1.394 1.00 93.94 92 SER A C 1
ATOM 715 O O . SER A 1 92 ? -0.281 3.908 0.519 1.00 93.94 92 SER A O 1
ATOM 717 N N . ILE A 1 93 ? -1.245 2.123 1.470 1.00 94.50 93 ILE A N 1
ATOM 718 C CA . ILE A 1 93 ? -2.361 2.062 0.518 1.00 94.50 93 ILE A CA 1
ATOM 719 C C . ILE A 1 93 ? -3.353 3.183 0.850 1.00 94.50 93 ILE A C 1
ATOM 721 O O . ILE A 1 93 ? -3.841 3.226 1.982 1.00 94.50 93 ILE A O 1
ATOM 725 N N . PRO A 1 94 ? -3.706 4.079 -0.086 1.00 89.75 94 PRO A N 1
ATOM 726 C CA . PRO A 1 94 ? -4.612 5.180 0.226 1.00 89.75 94 PRO A CA 1
ATOM 727 C C . PRO A 1 94 ? -6.069 4.739 0.410 1.00 89.75 94 PRO A C 1
ATOM 729 O O . PRO A 1 94 ? -6.774 5.258 1.274 1.00 89.75 94 PRO A O 1
ATOM 732 N N . GLU A 1 95 ? -6.537 3.775 -0.387 1.00 91.19 95 GLU A N 1
ATOM 733 C CA . GLU A 1 95 ? -7.948 3.394 -0.421 1.00 91.19 95 GLU A CA 1
ATOM 734 C C . GLU A 1 95 ? -8.300 2.319 0.633 1.00 91.19 95 GLU A C 1
ATOM 736 O O . GLU A 1 95 ? -7.827 1.181 0.530 1.00 91.19 95 GLU A O 1
ATOM 741 N N . PRO A 1 96 ? -9.215 2.596 1.590 1.00 92.06 96 PRO A N 1
ATOM 742 C CA . PRO A 1 96 ? -9.582 1.646 2.649 1.00 92.06 96 PRO A CA 1
ATOM 743 C C . PRO A 1 96 ? -10.055 0.283 2.125 1.00 92.06 96 PRO A C 1
ATOM 745 O O . PRO A 1 96 ? -9.619 -0.767 2.594 1.00 92.06 96 PRO A O 1
ATOM 748 N N . ASN A 1 97 ? -10.891 0.279 1.085 1.00 92.81 97 ASN A N 1
ATOM 749 C CA . ASN A 1 97 ? -11.403 -0.963 0.503 1.00 92.81 97 ASN A CA 1
ATOM 750 C C . ASN A 1 97 ? -10.285 -1.846 -0.071 1.00 92.81 97 ASN A C 1
ATOM 752 O O . ASN A 1 97 ? -10.381 -3.070 -0.004 1.00 92.81 97 ASN A O 1
ATOM 756 N N . ARG A 1 98 ? -9.219 -1.247 -0.614 1.00 94.38 98 ARG A N 1
ATOM 757 C CA . ARG A 1 98 ? -8.104 -1.997 -1.206 1.00 94.38 98 ARG A CA 1
ATOM 758 C C . ARG A 1 98 ? -7.188 -2.581 -0.137 1.00 94.38 98 ARG A C 1
ATOM 760 O O . ARG A 1 98 ? -6.743 -3.717 -0.288 1.00 94.38 98 ARG A O 1
ATOM 767 N N . ARG A 1 99 ? -7.001 -1.871 0.985 1.00 94.94 99 ARG A N 1
ATOM 768 C CA . ARG A 1 99 ? -6.366 -2.430 2.193 1.00 94.94 99 ARG A CA 1
ATOM 769 C C . ARG A 1 99 ? -7.092 -3.689 2.653 1.00 94.94 99 ARG A C 1
ATOM 771 O O . ARG A 1 99 ? -6.462 -4.723 2.852 1.00 94.94 99 ARG A O 1
ATOM 778 N N . LEU A 1 100 ? -8.420 -3.608 2.773 1.00 94.44 100 LEU A N 1
ATOM 779 C CA . LEU A 1 100 ? -9.241 -4.731 3.219 1.00 94.44 100 LEU A CA 1
ATOM 780 C C . LEU A 1 100 ? -9.148 -5.923 2.266 1.00 94.44 100 LEU A C 1
ATOM 782 O O . LEU A 1 100 ? -8.932 -7.042 2.724 1.00 94.44 100 LEU A O 1
ATOM 786 N N . GLN A 1 101 ? -9.237 -5.675 0.957 1.00 95.50 101 GLN A N 1
ATOM 787 C CA . GLN A 1 101 ? -9.063 -6.713 -0.061 1.00 95.50 101 GLN A CA 1
ATOM 788 C C . GLN A 1 101 ? -7.696 -7.397 0.034 1.00 95.50 101 GLN A C 1
ATOM 790 O O . GLN A 1 101 ? -7.633 -8.619 -0.040 1.00 95.50 101 GLN A O 1
ATOM 795 N N . LEU A 1 102 ? -6.613 -6.636 0.225 1.00 95.94 102 LEU A N 1
ATOM 796 C CA . LEU A 1 102 ? -5.269 -7.202 0.338 1.00 95.94 102 LEU A CA 1
ATOM 797 C C . LEU A 1 102 ? -5.120 -8.078 1.588 1.00 95.94 102 LEU A C 1
ATOM 799 O O . LEU A 1 102 ? -4.632 -9.195 1.479 1.00 95.94 102 LEU A O 1
ATOM 803 N N . VAL A 1 103 ? -5.570 -7.606 2.756 1.00 95.00 103 VAL A N 1
ATOM 804 C CA . VAL A 1 103 ? -5.452 -8.369 4.016 1.00 95.00 103 VAL A CA 1
ATOM 805 C C . VAL A 1 103 ? -6.323 -9.632 4.006 1.00 95.00 103 VAL A C 1
ATOM 807 O O . VAL A 1 103 ? -5.971 -10.633 4.627 1.00 95.00 103 VAL A O 1
ATOM 810 N N . GLN A 1 104 ? -7.454 -9.612 3.299 1.00 94.44 104 GLN A N 1
ATOM 811 C CA . GLN A 1 104 ? -8.302 -10.796 3.120 1.00 94.44 104 GLN A CA 1
ATOM 812 C C . GLN A 1 104 ? -7.702 -11.823 2.148 1.00 94.44 104 GLN A C 1
ATOM 814 O O . GLN A 1 104 ? -8.062 -12.999 2.204 1.00 94.44 104 GLN A O 1
ATOM 819 N N . ASP A 1 105 ? -6.777 -11.410 1.283 1.00 95.06 105 ASP A N 1
ATOM 820 C CA . ASP A 1 105 ? -6.077 -12.295 0.363 1.00 95.06 105 ASP A CA 1
ATOM 821 C C . ASP A 1 105 ? -4.837 -12.901 1.035 1.00 95.06 105 ASP A C 1
ATOM 823 O O . ASP A 1 105 ? -3.727 -12.363 0.990 1.00 95.06 105 ASP A O 1
ATOM 827 N N . SER A 1 106 ? -5.027 -14.064 1.661 1.00 93.06 106 SER A N 1
ATOM 828 C CA . SER A 1 106 ? -3.945 -14.776 2.349 1.00 93.06 106 SER A CA 1
ATOM 829 C C . SER A 1 106 ? -2.790 -15.148 1.417 1.00 93.06 106 SER A C 1
ATOM 831 O O . SER A 1 106 ? -1.649 -15.195 1.867 1.00 93.06 106 SER A O 1
ATOM 833 N N . SER A 1 107 ? -3.054 -15.389 0.127 1.00 93.44 107 SER A N 1
ATOM 834 C CA . SER A 1 107 ? -2.006 -15.752 -0.834 1.00 93.44 107 SER A CA 1
ATOM 835 C C . SER A 1 107 ? -1.068 -14.574 -1.099 1.00 93.44 107 SER A C 1
ATOM 837 O O . SER A 1 107 ? 0.152 -14.722 -1.027 1.00 93.44 107 SER A O 1
ATOM 839 N N . ARG A 1 108 ? -1.635 -13.377 -1.288 1.00 94.19 108 ARG A N 1
ATOM 840 C CA . ARG A 1 108 ? -0.869 -12.140 -1.467 1.00 94.19 108 ARG A CA 1
ATOM 841 C C . ARG A 1 108 ? -0.165 -11.715 -0.189 1.00 94.19 108 ARG A C 1
ATOM 843 O O . ARG A 1 108 ? 0.978 -11.278 -0.255 1.00 94.19 108 ARG A O 1
ATOM 850 N N . CYS A 1 109 ? -0.807 -11.883 0.966 1.00 94.88 109 CYS A N 1
ATOM 851 C CA . CYS A 1 109 ? -0.161 -11.642 2.255 1.00 94.88 109 CYS A CA 1
ATOM 852 C C . CYS A 1 109 ? 1.049 -12.559 2.465 1.00 94.88 109 CYS A C 1
ATOM 854 O O . CYS A 1 109 ? 2.094 -12.091 2.900 1.00 94.88 109 CYS A O 1
ATOM 856 N N . ASN A 1 110 ? 0.932 -13.844 2.114 1.00 93.88 110 ASN A N 1
ATOM 857 C CA . ASN A 1 110 ? 2.047 -14.785 2.205 1.00 93.88 110 ASN A CA 1
ATOM 858 C C . ASN A 1 110 ? 3.200 -14.402 1.275 1.00 93.88 110 ASN A C 1
ATOM 860 O O . ASN A 1 110 ? 4.350 -14.439 1.702 1.00 93.88 110 ASN A O 1
ATOM 864 N N . TRP A 1 111 ? 2.894 -13.983 0.045 1.00 95.19 111 TRP A N 1
ATOM 865 C CA . TRP A 1 111 ? 3.907 -13.476 -0.879 1.00 95.19 111 TRP A CA 1
ATOM 866 C C . TRP A 1 111 ? 4.621 -12.230 -0.335 1.00 95.19 111 TRP A C 1
ATOM 868 O O . TRP A 1 111 ? 5.836 -12.134 -0.451 1.00 95.19 111 TRP A O 1
ATOM 878 N N . LEU A 1 112 ? 3.910 -11.305 0.319 1.00 96.19 112 LEU A N 1
ATOM 879 C CA . LEU A 1 112 ? 4.529 -10.106 0.901 1.00 96.19 112 LEU A CA 1
ATOM 880 C C . LEU A 1 112 ? 5.565 -10.417 1.989 1.00 96.19 112 LEU A C 1
ATOM 882 O O . LEU A 1 112 ? 6.499 -9.640 2.156 1.00 96.19 112 LEU A O 1
ATOM 886 N N . TYR A 1 113 ? 5.438 -11.541 2.702 1.00 93.88 113 TYR A N 1
ATOM 887 C CA . TYR A 1 113 ? 6.461 -11.969 3.665 1.00 93.88 113 TYR A CA 1
ATOM 888 C C . TYR A 1 113 ? 7.749 -12.463 3.003 1.00 93.88 113 TYR A C 1
ATOM 890 O O . TYR A 1 113 ? 8.787 -12.507 3.660 1.00 93.88 113 TYR A O 1
ATOM 898 N N . THR A 1 114 ? 7.684 -12.866 1.735 1.00 94.38 114 THR A N 1
ATOM 899 C CA . THR A 1 114 ? 8.817 -13.439 0.999 1.00 94.38 114 THR A CA 1
ATOM 900 C C . THR A 1 114 ? 9.343 -12.530 -0.107 1.00 94.38 114 THR A C 1
ATOM 902 O O . THR A 1 114 ? 10.420 -12.800 -0.621 1.00 94.38 114 THR A O 1
ATOM 905 N N . ALA A 1 115 ? 8.596 -11.488 -0.482 1.00 95.69 115 ALA A N 1
ATOM 906 C CA . ALA A 1 115 ? 8.951 -10.577 -1.560 1.00 95.69 115 ALA A CA 1
ATOM 907 C C . ALA A 1 115 ? 10.275 -9.860 -1.272 1.00 95.69 115 ALA A C 1
ATOM 909 O O . ALA A 1 115 ? 10.469 -9.300 -0.188 1.00 95.69 115 ALA A O 1
ATOM 910 N N . MET A 1 116 ? 11.165 -9.832 -2.260 1.00 95.81 116 MET A N 1
ATOM 911 C CA . MET A 1 116 ? 12.488 -9.222 -2.133 1.00 95.81 116 MET A CA 1
ATOM 912 C C . MET A 1 116 ? 12.942 -8.549 -3.435 1.00 95.81 116 MET A C 1
ATOM 914 O O . MET A 1 116 ? 12.441 -8.874 -4.513 1.00 95.81 116 MET A O 1
ATOM 918 N N . PRO A 1 117 ? 13.900 -7.603 -3.370 1.00 97.19 117 PRO A N 1
ATOM 919 C CA . PRO A 1 117 ? 14.551 -7.102 -4.571 1.00 97.19 117 PRO A CA 1
ATOM 920 C C . PRO A 1 117 ? 15.136 -8.246 -5.412 1.00 97.19 117 PRO A C 1
ATOM 922 O O . PRO A 1 117 ? 15.768 -9.151 -4.870 1.00 97.19 117 PRO A O 1
ATOM 925 N N . GLY A 1 118 ? 14.925 -8.194 -6.724 1.00 96.56 118 GLY A N 1
ATOM 926 C CA . GLY A 1 118 ? 15.250 -9.257 -7.674 1.00 96.56 118 GLY A CA 1
ATOM 927 C C . GLY A 1 118 ? 14.037 -10.052 -8.163 1.00 96.56 118 GLY A C 1
ATOM 928 O O . GLY A 1 118 ? 14.097 -10.629 -9.247 1.00 96.56 118 GLY A O 1
ATOM 929 N N . ASP A 1 119 ? 12.927 -10.053 -7.420 1.00 96.00 119 ASP A N 1
ATOM 930 C CA . ASP A 1 119 ? 11.716 -10.759 -7.842 1.00 96.00 119 ASP A CA 1
ATOM 931 C C . ASP A 1 119 ? 11.075 -10.087 -9.063 1.00 96.00 119 ASP A C 1
ATOM 933 O O . ASP A 1 119 ? 10.976 -8.859 -9.141 1.00 96.00 119 ASP A O 1
ATOM 937 N N . VAL A 1 120 ? 10.579 -10.904 -9.996 1.00 96.38 120 VAL A N 1
ATOM 938 C CA . VAL A 1 120 ? 9.811 -10.433 -11.153 1.00 96.38 120 VAL A CA 1
ATOM 939 C C . VAL A 1 120 ? 8.331 -10.375 -10.796 1.00 96.38 120 VAL A C 1
ATOM 941 O O . VAL A 1 120 ? 7.748 -11.329 -10.276 1.00 96.38 120 VAL A O 1
ATOM 944 N N . VAL A 1 121 ? 7.706 -9.248 -11.108 1.00 96.88 121 VAL A N 1
ATOM 945 C CA . VAL A 1 121 ? 6.298 -8.978 -10.832 1.00 96.88 121 VAL A CA 1
ATOM 946 C C . VAL A 1 121 ? 5.629 -8.303 -12.018 1.00 96.88 121 VAL A C 1
ATOM 948 O O . VAL A 1 121 ? 6.283 -7.765 -12.906 1.00 96.88 121 VAL A O 1
ATOM 951 N N . SER A 1 122 ? 4.300 -8.307 -12.023 1.00 95.69 122 SER A N 1
ATOM 952 C CA . SER A 1 122 ? 3.499 -7.619 -13.031 1.00 95.69 122 SER A CA 1
ATOM 953 C C . SER A 1 122 ? 2.675 -6.487 -12.426 1.00 95.69 122 SER A C 1
ATOM 955 O O . SER A 1 122 ? 2.060 -6.639 -11.364 1.00 95.69 122 SER A O 1
ATOM 957 N N . VAL A 1 123 ? 2.584 -5.364 -13.138 1.00 95.12 123 VAL A N 1
ATOM 958 C CA . VAL A 1 123 ? 1.737 -4.224 -12.764 1.00 95.12 123 VAL A CA 1
ATOM 959 C C . VAL A 1 123 ? 0.737 -3.904 -13.879 1.00 95.12 123 VAL A C 1
ATOM 961 O O . VAL A 1 123 ? 1.135 -3.522 -14.977 1.00 95.12 123 VAL A O 1
ATOM 964 N N . PRO A 1 124 ? -0.579 -3.999 -13.621 1.00 93.50 124 PRO A N 1
ATOM 965 C CA . PRO A 1 124 ? -1.599 -3.569 -14.572 1.00 93.50 124 PRO A CA 1
ATOM 966 C C . PRO A 1 124 ? -1.532 -2.073 -14.897 1.00 93.50 124 PRO A C 1
ATOM 968 O O . PRO A 1 124 ? -1.626 -1.229 -14.003 1.00 93.50 124 PRO A O 1
ATOM 971 N N . ALA A 1 125 ? -1.482 -1.743 -16.187 1.00 91.00 125 ALA A N 1
ATOM 972 C CA . ALA A 1 125 ? -1.396 -0.369 -16.677 1.00 91.00 125 ALA A CA 1
ATOM 973 C C . ALA A 1 125 ? -2.610 0.504 -16.316 1.00 91.00 125 ALA A C 1
ATOM 975 O O . ALA A 1 125 ? -2.465 1.712 -16.128 1.00 91.00 125 ALA A O 1
ATOM 976 N N . ARG A 1 126 ? -3.781 -0.113 -16.098 1.00 91.00 126 ARG A N 1
ATOM 977 C CA . ARG A 1 126 ? -5.002 0.550 -15.598 1.00 91.00 126 ARG A CA 1
ATOM 978 C C . ARG A 1 126 ? -4.825 1.334 -14.291 1.00 91.00 126 ARG A C 1
ATOM 980 O O . ARG A 1 126 ? -5.696 2.115 -13.934 1.00 91.00 126 ARG A O 1
ATOM 987 N N . TYR A 1 127 ? -3.745 1.105 -13.538 1.00 90.62 127 TYR A N 1
ATOM 988 C CA . TYR A 1 127 ? -3.442 1.870 -12.323 1.00 90.62 127 TYR A CA 1
ATOM 989 C C . TYR A 1 127 ? -2.782 3.229 -12.581 1.00 90.62 127 TYR A C 1
ATOM 991 O O . TYR A 1 127 ? -2.529 3.955 -11.620 1.00 90.62 127 TYR A O 1
ATOM 9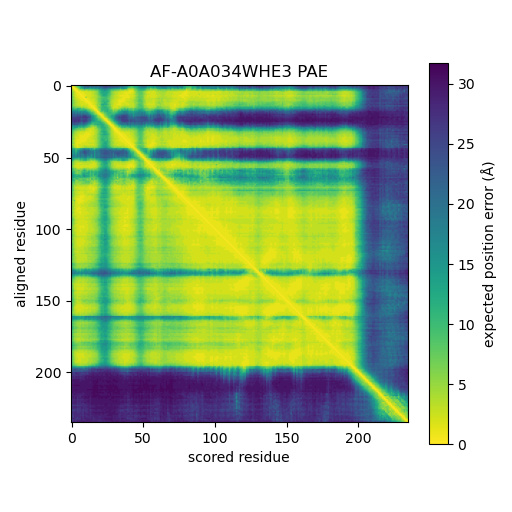99 N N . PHE A 1 128 ? -2.526 3.566 -13.846 1.00 89.19 128 PHE A N 1
ATOM 1000 C CA . PHE A 1 128 ? -1.905 4.816 -14.279 1.00 89.19 128 PHE A CA 1
ATOM 1001 C C . PHE A 1 128 ? -2.767 5.564 -15.306 1.00 89.19 128 PHE A C 1
ATOM 1003 O O . PHE A 1 128 ? -2.242 6.124 -16.266 1.00 89.19 128 PHE A O 1
ATOM 1010 N N . ASP A 1 129 ? -4.093 5.498 -15.148 1.00 81.94 129 ASP A N 1
ATOM 1011 C CA . ASP A 1 129 ? -5.078 6.171 -16.009 1.00 81.94 129 ASP A CA 1
ATOM 1012 C C . ASP A 1 129 ? -4.938 5.844 -17.508 1.00 81.94 129 ASP A C 1
ATOM 1014 O O . ASP A 1 129 ? -5.290 6.635 -18.385 1.00 81.94 129 ASP A O 1
ATOM 1018 N N . ARG A 1 130 ? -4.425 4.647 -17.814 1.00 76.75 130 ARG A N 1
ATOM 1019 C CA . ARG A 1 130 ? -4.390 4.093 -19.168 1.00 76.75 130 ARG A CA 1
ATOM 1020 C C . ARG A 1 130 ? -5.561 3.134 -19.353 1.00 76.75 130 ARG A C 1
ATOM 1022 O O . ARG A 1 130 ? -5.662 2.137 -18.642 1.00 76.75 130 ARG A O 1
ATOM 1029 N N . ASP A 1 131 ? -6.397 3.403 -20.353 1.00 74.81 131 ASP A N 1
ATOM 1030 C CA . ASP A 1 131 ? -7.490 2.521 -20.795 1.00 74.81 131 ASP A CA 1
ATOM 1031 C C . ASP A 1 131 ? -6.966 1.329 -21.624 1.00 74.81 131 ASP A C 1
ATOM 1033 O O . ASP A 1 131 ? -7.504 0.983 -22.679 1.00 74.81 131 ASP A O 1
ATOM 1037 N N . ASP A 1 132 ? -5.883 0.694 -21.173 1.00 79.00 132 ASP A N 1
ATOM 1038 C CA . ASP A 1 132 ? -5.353 -0.516 -21.790 1.00 79.00 132 ASP A CA 1
ATOM 1039 C C . ASP A 1 132 ? -5.224 -1.671 -20.782 1.00 79.00 132 ASP A C 1
ATOM 1041 O O . ASP A 1 132 ? -5.180 -1.503 -19.561 1.00 79.00 132 ASP A O 1
ATOM 1045 N N . PHE A 1 133 ? -5.236 -2.891 -21.320 1.00 83.25 133 PHE A N 1
ATOM 1046 C CA . PHE A 1 133 ? -5.128 -4.129 -20.547 1.00 83.25 133 PHE A CA 1
ATOM 1047 C C . PHE A 1 133 ? -3.676 -4.602 -20.414 1.00 83.25 133 PHE A C 1
ATOM 1049 O O . PHE A 1 133 ? -3.443 -5.783 -20.151 1.00 83.25 133 PHE A O 1
ATOM 1056 N N . ARG A 1 134 ? -2.695 -3.718 -20.638 1.00 88.88 134 ARG A N 1
ATOM 1057 C CA . ARG A 1 134 ? -1.283 -4.093 -20.591 1.00 88.88 134 ARG A CA 1
ATOM 1058 C C . ARG A 1 134 ? -0.875 -4.428 -19.158 1.00 88.88 134 ARG A C 1
ATOM 1060 O O . ARG A 1 134 ? -1.338 -3.812 -18.194 1.00 88.88 134 ARG A O 1
ATOM 1067 N N . LEU A 1 135 ? 0.013 -5.404 -19.036 1.00 92.00 135 LEU A N 1
ATOM 1068 C CA . LEU A 1 135 ? 0.779 -5.660 -17.828 1.00 92.00 135 LEU A CA 1
ATOM 1069 C C . LEU A 1 135 ? 2.200 -5.180 -18.091 1.00 92.00 135 LEU A C 1
ATOM 1071 O O . LEU A 1 135 ? 2.773 -5.526 -19.117 1.00 92.00 135 LEU A O 1
ATOM 1075 N N . PHE A 1 136 ? 2.722 -4.356 -17.196 1.00 93.44 136 PHE A N 1
ATOM 1076 C CA . PHE A 1 136 ? 4.138 -4.043 -17.163 1.00 93.44 136 PHE A CA 1
ATOM 1077 C C . PHE A 1 136 ? 4.850 -5.159 -16.417 1.00 93.44 136 PHE A C 1
ATOM 1079 O O . PHE A 1 136 ? 4.526 -5.398 -15.250 1.00 93.44 136 PHE A O 1
ATOM 1086 N N . GLU A 1 137 ? 5.776 -5.839 -17.084 1.00 95.25 137 GLU A N 1
ATOM 1087 C CA . GLU A 1 137 ? 6.704 -6.737 -16.410 1.00 95.25 137 GLU A CA 1
ATOM 1088 C C . GLU A 1 137 ? 7.814 -5.906 -15.774 1.00 95.25 137 GLU A C 1
ATOM 1090 O O . GLU A 1 137 ? 8.435 -5.059 -16.422 1.00 95.25 137 GLU A O 1
ATOM 1095 N N . CYS A 1 138 ? 8.029 -6.123 -14.481 1.00 96.38 138 CYS A N 1
ATOM 1096 C CA 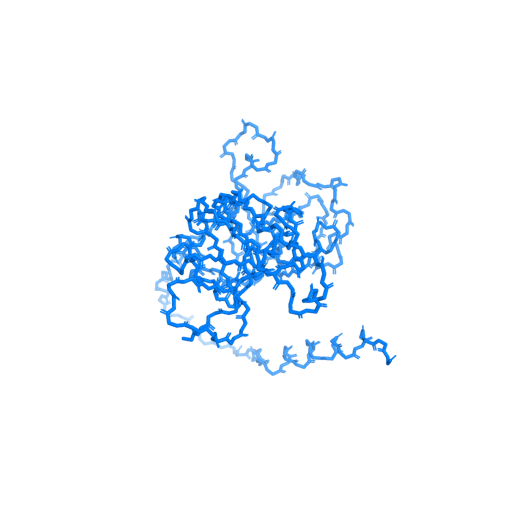. CYS A 1 138 ? 8.990 -5.365 -13.706 1.00 96.38 138 CYS A CA 1
ATOM 1097 C C . CYS A 1 138 ? 9.831 -6.281 -12.828 1.00 96.38 138 CYS A C 1
ATOM 1099 O O . CYS A 1 138 ? 9.371 -7.336 -12.392 1.00 96.38 138 CYS A O 1
ATOM 1101 N N . ILE A 1 139 ? 11.018 -5.812 -12.472 1.00 97.12 139 ILE A N 1
ATOM 1102 C CA . ILE A 1 139 ? 11.814 -6.367 -11.381 1.00 97.12 139 ILE A CA 1
ATOM 1103 C C . ILE A 1 139 ? 11.711 -5.457 -10.156 1.00 97.12 139 ILE A C 1
ATOM 1105 O O . ILE A 1 139 ? 11.684 -4.229 -10.274 1.00 97.12 139 ILE A O 1
ATOM 1109 N N . ILE A 1 140 ? 11.605 -6.045 -8.965 1.00 98.25 140 ILE A N 1
ATOM 1110 C CA . ILE A 1 140 ? 11.645 -5.284 -7.716 1.00 98.25 140 ILE A CA 1
ATOM 1111 C C . ILE A 1 140 ? 13.083 -4.830 -7.474 1.00 98.25 140 ILE A C 1
ATOM 1113 O O . ILE A 1 140 ? 13.977 -5.656 -7.330 1.00 98.25 140 ILE A O 1
ATOM 1117 N N . CYS A 1 141 ? 13.307 -3.527 -7.360 1.00 98.25 141 CYS A N 1
ATOM 1118 C CA . CYS A 1 141 ? 14.622 -2.958 -7.053 1.00 98.25 141 CYS A CA 1
ATOM 1119 C C . CYS A 1 141 ? 14.691 -2.402 -5.627 1.00 98.25 141 CYS A C 1
ATOM 1121 O O . CYS A 1 141 ? 15.766 -2.310 -5.038 1.00 98.25 141 CYS A O 1
ATOM 1123 N N . TYR A 1 142 ? 13.543 -2.041 -5.052 1.00 98.50 142 TYR A N 1
ATOM 1124 C CA . TYR A 1 142 ? 13.460 -1.436 -3.729 1.00 98.50 142 TYR A CA 1
ATOM 1125 C C . TYR A 1 142 ? 12.149 -1.797 -3.026 1.00 98.50 142 TYR A C 1
ATOM 1127 O O . TYR A 1 142 ? 11.091 -1.816 -3.650 1.00 98.50 142 TYR A O 1
ATOM 1135 N N . ILE A 1 143 ? 12.209 -2.025 -1.712 1.00 98.31 143 ILE A N 1
ATOM 1136 C CA . ILE A 1 143 ? 11.039 -2.154 -0.838 1.00 98.31 143 ILE A CA 1
ATOM 1137 C C . ILE A 1 143 ? 11.293 -1.298 0.399 1.00 98.31 143 ILE A C 1
ATOM 1139 O O . ILE A 1 143 ? 12.227 -1.562 1.156 1.00 98.31 143 ILE A O 1
ATOM 1143 N N . GLY A 1 144 ? 10.474 -0.273 0.619 1.00 97.94 144 GLY A N 1
ATOM 1144 C CA . GLY A 1 144 ? 10.660 0.599 1.776 1.00 97.94 144 GLY A CA 1
ATOM 1145 C C . GLY A 1 144 ? 9.910 1.926 1.698 1.00 97.94 144 GLY A C 1
ATOM 1146 O O . GLY A 1 144 ? 9.076 2.120 0.811 1.00 97.94 144 GLY A O 1
ATOM 1147 N N . PRO A 1 145 ? 10.149 2.837 2.655 1.00 97.25 145 PRO A N 1
ATOM 1148 C CA . PRO A 1 145 ? 9.468 4.124 2.710 1.00 97.25 145 PRO A CA 1
ATOM 1149 C C . PRO A 1 145 ? 9.914 5.063 1.587 1.00 97.25 145 PRO A C 1
ATOM 1151 O O . PRO A 1 145 ? 11.099 5.164 1.290 1.00 97.25 145 PRO A O 1
ATOM 1154 N N . VAL A 1 146 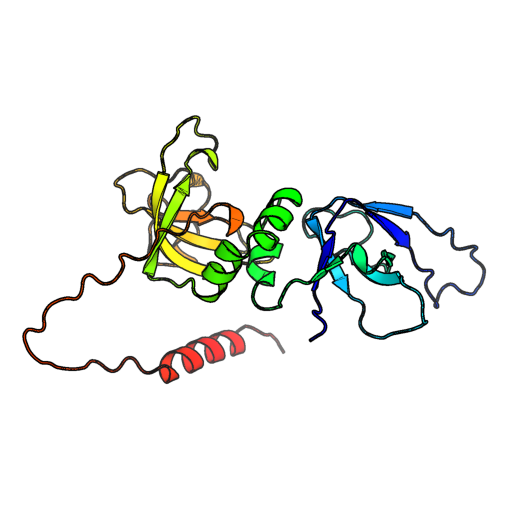? 8.962 5.815 1.030 1.00 97.06 146 VAL A N 1
ATOM 1155 C CA . VAL A 1 146 ? 9.220 6.844 0.008 1.00 97.06 146 VAL A CA 1
ATOM 1156 C C . VAL A 1 146 ? 8.500 8.137 0.410 1.00 97.06 146 VAL A C 1
ATOM 1158 O O . VAL A 1 146 ? 7.368 8.373 -0.028 1.00 97.06 146 VAL A O 1
ATOM 1161 N N . PRO A 1 147 ? 9.107 8.968 1.284 1.00 94.56 147 PRO A N 1
ATOM 1162 C CA . PRO A 1 147 ? 8.454 10.147 1.854 1.00 94.56 147 PRO A CA 1
ATOM 1163 C C . PRO A 1 147 ? 8.023 11.196 0.826 1.00 94.56 147 PRO A C 1
ATOM 1165 O O . PRO A 1 147 ? 7.113 11.972 1.111 1.00 94.56 147 PRO A O 1
ATOM 1168 N N . GLU A 1 148 ? 8.644 11.225 -0.359 1.00 95.00 148 GLU A N 1
ATOM 1169 C CA . GLU A 1 148 ? 8.221 12.081 -1.472 1.00 95.00 148 GLU A CA 1
ATOM 1170 C C . GLU A 1 148 ? 6.833 11.714 -2.020 1.00 95.00 148 GLU A C 1
ATOM 1172 O O . GLU A 1 148 ? 6.159 12.583 -2.568 1.00 95.00 148 GLU A O 1
ATOM 1177 N N . ILE A 1 149 ? 6.396 10.458 -1.860 1.00 92.75 149 ILE A N 1
ATOM 1178 C CA . ILE A 1 149 ? 5.078 9.978 -2.305 1.00 92.75 149 ILE A CA 1
ATOM 1179 C C . ILE A 1 149 ? 4.093 9.973 -1.138 1.00 92.75 149 ILE A C 1
ATOM 1181 O O . ILE A 1 149 ? 2.984 10.497 -1.247 1.00 92.75 149 ILE A O 1
ATOM 1185 N N . HIS A 1 150 ? 4.479 9.364 -0.015 1.00 89.56 150 HIS A N 1
ATOM 1186 C CA . HIS A 1 150 ? 3.614 9.245 1.153 1.00 89.56 150 HIS A CA 1
ATOM 1187 C C . HIS A 1 150 ? 4.447 9.153 2.442 1.00 89.56 150 HIS A C 1
ATOM 1189 O O . HIS A 1 150 ? 5.445 8.433 2.477 1.00 89.56 150 HIS A O 1
ATOM 1195 N N . PRO A 1 151 ? 4.049 9.834 3.536 1.00 87.44 151 PRO A N 1
ATOM 1196 C CA . PRO A 1 151 ? 4.881 9.962 4.737 1.00 87.44 151 PRO A CA 1
ATOM 1197 C C . PRO A 1 151 ? 5.043 8.665 5.542 1.00 87.44 151 PRO A C 1
ATOM 1199 O O . PRO A 1 151 ? 5.879 8.609 6.442 1.00 87.44 151 PRO A O 1
ATOM 1202 N N . VAL A 1 152 ? 4.221 7.645 5.279 1.00 90.31 152 VAL A N 1
ATOM 1203 C CA . VAL A 1 152 ? 4.211 6.379 6.024 1.00 90.31 152 VAL A CA 1
ATOM 1204 C C . VAL A 1 152 ? 4.022 5.178 5.103 1.00 90.31 152 VAL A C 1
ATOM 1206 O O . VAL A 1 152 ? 3.393 5.283 4.050 1.00 90.31 152 VAL A O 1
ATOM 1209 N N . GLY A 1 153 ? 4.501 4.025 5.568 1.00 94.56 153 GLY A N 1
ATOM 1210 C CA . GLY A 1 153 ? 4.365 2.742 4.885 1.00 94.56 153 GLY A CA 1
ATOM 1211 C C . GLY A 1 153 ? 5.392 2.524 3.782 1.00 94.56 153 GLY A C 1
ATOM 1212 O O . GLY A 1 153 ? 6.263 3.361 3.552 1.00 94.56 153 GLY A O 1
ATOM 1213 N N . TYR A 1 154 ? 5.316 1.357 3.152 1.00 97.44 154 TYR A N 1
ATOM 1214 C CA . TYR A 1 154 ? 6.270 0.890 2.154 1.00 97.44 154 TYR A CA 1
ATOM 1215 C C . TYR A 1 154 ? 5.695 0.954 0.745 1.00 97.44 154 TYR A C 1
ATOM 1217 O O . TYR A 1 154 ? 4.514 0.680 0.514 1.00 97.44 154 TYR A O 1
ATOM 1225 N N . PHE A 1 155 ? 6.578 1.274 -0.189 1.00 98.25 155 PHE A N 1
ATOM 1226 C CA . PHE A 1 155 ? 6.374 1.200 -1.624 1.00 98.25 155 PHE A CA 1
ATOM 1227 C C . PHE A 1 155 ? 7.364 0.204 -2.208 1.00 98.25 155 PHE A C 1
ATOM 1229 O O . PHE A 1 155 ? 8.456 -0.002 -1.672 1.00 98.25 155 PHE A O 1
ATOM 1236 N N . PHE A 1 156 ? 6.975 -0.374 -3.332 1.00 98.50 156 PHE A N 1
ATOM 1237 C CA . PHE A 1 156 ? 7.866 -1.110 -4.205 1.00 98.50 156 PHE A CA 1
ATOM 1238 C C . PHE A 1 156 ? 8.395 -0.143 -5.255 1.00 98.50 156 PHE A C 1
ATOM 1240 O O . PHE A 1 156 ? 7.606 0.447 -5.996 1.00 98.50 156 PHE A O 1
ATOM 1247 N N . GLY A 1 157 ? 9.713 0.029 -5.287 1.00 98.31 157 GLY A N 1
ATOM 1248 C CA . GLY A 1 157 ? 10.421 0.620 -6.411 1.00 98.31 157 GLY A CA 1
ATOM 1249 C C . GLY A 1 157 ? 10.728 -0.479 -7.417 1.00 98.31 157 GLY A C 1
ATOM 1250 O O . GLY A 1 157 ? 11.372 -1.471 -7.075 1.00 98.31 157 GLY A O 1
ATOM 1251 N N . LEU A 1 158 ? 10.210 -0.319 -8.624 1.00 98.25 158 LEU A N 1
ATOM 1252 C CA . LEU A 1 158 ? 10.230 -1.301 -9.693 1.00 98.25 158 LEU A CA 1
ATOM 1253 C C . LEU A 1 158 ? 10.975 -0.731 -10.896 1.00 98.25 158 LEU A C 1
ATOM 1255 O O . LEU A 1 158 ? 10.806 0.446 -11.210 1.00 98.25 158 LEU A O 1
ATOM 1259 N N . GLU A 1 159 ? 11.727 -1.572 -11.588 1.00 97.38 159 GLU A N 1
ATOM 1260 C CA . GLU A 1 159 ? 12.301 -1.272 -12.900 1.00 97.38 159 GLU A CA 1
ATOM 1261 C C . GLU A 1 159 ? 11.537 -2.047 -13.974 1.00 97.38 159 GLU A C 1
ATOM 1263 O O . GLU A 1 159 ? 11.273 -3.241 -13.821 1.00 97.38 159 GLU A O 1
ATOM 1268 N N . LEU A 1 160 ? 11.133 -1.348 -15.031 1.00 96.38 160 LEU A N 1
ATOM 1269 C CA . LEU A 1 160 ? 10.444 -1.903 -16.189 1.00 96.38 160 LEU A CA 1
ATOM 1270 C C . LEU A 1 160 ? 11.403 -2.770 -17.006 1.00 96.38 160 LEU A C 1
ATOM 1272 O O . LEU A 1 160 ? 12.503 -2.337 -17.335 1.00 96.38 160 LEU A O 1
ATOM 1276 N N . LEU A 1 161 ? 10.962 -3.976 -17.363 1.00 94.00 161 LEU A N 1
ATOM 1277 C CA . LEU A 1 161 ? 11.717 -4.880 -18.237 1.00 94.00 161 LEU A CA 1
ATOM 1278 C C . LEU A 1 161 ? 11.438 -4.627 -19.726 1.00 94.00 161 LEU A C 1
ATOM 1280 O O . LEU A 1 161 ? 12.245 -4.985 -20.581 1.00 94.00 161 LEU A O 1
ATOM 1284 N N . ASP A 1 162 ? 10.301 -4.003 -20.034 1.00 85.00 162 ASP A N 1
ATOM 1285 C CA . ASP A 1 162 ? 9.936 -3.610 -21.392 1.00 85.00 162 ASP A CA 1
ATOM 1286 C C . ASP A 1 162 ? 10.575 -2.263 -21.773 1.00 85.00 162 ASP A C 1
ATOM 1288 O O . ASP A 1 162 ? 10.627 -1.348 -20.953 1.00 85.00 162 ASP A O 1
ATOM 1292 N N . ASP A 1 163 ? 10.921 -2.082 -23.056 1.00 82.25 163 ASP A N 1
ATOM 1293 C CA . ASP A 1 163 ? 11.366 -0.804 -23.657 1.00 82.25 163 ASP A CA 1
ATOM 1294 C C . ASP A 1 163 ? 10.213 0.228 -23.776 1.00 82.25 163 ASP A C 1
ATOM 1296 O O . ASP A 1 163 ? 9.961 0.842 -24.821 1.00 82.25 163 ASP A O 1
ATOM 1300 N N . VAL A 1 164 ? 9.436 0.400 -22.709 1.00 86.69 164 VAL A N 1
ATOM 1301 C CA . VAL A 1 164 ? 8.292 1.309 -22.634 1.00 86.69 164 VAL A CA 1
ATOM 1302 C C . VAL A 1 164 ? 8.572 2.372 -21.588 1.00 86.69 164 VAL A C 1
ATOM 1304 O O . VAL A 1 164 ? 8.948 2.073 -20.464 1.00 86.69 164 VAL A O 1
ATOM 1307 N N . GLN A 1 165 ? 8.297 3.628 -21.937 1.00 91.06 165 GLN A N 1
ATOM 1308 C CA . GLN A 1 165 ? 8.421 4.724 -20.988 1.00 91.06 165 GLN A CA 1
ATOM 1309 C C . GLN A 1 165 ? 7.428 4.572 -19.827 1.00 91.06 165 GLN A C 1
ATOM 1311 O O . GLN A 1 165 ? 6.213 4.404 -20.033 1.00 91.06 165 GLN A O 1
ATOM 1316 N N . SER A 1 166 ? 7.959 4.707 -18.615 1.00 93.69 166 SER A N 1
ATOM 1317 C CA . SER A 1 166 ? 7.208 4.704 -17.373 1.00 93.69 166 SER A CA 1
ATOM 1318 C C . SER A 1 166 ? 6.072 5.727 -17.406 1.00 93.69 166 SER A C 1
ATOM 1320 O O . SER A 1 166 ? 6.249 6.874 -17.826 1.00 93.69 166 SER A O 1
ATOM 1322 N N . PRO A 1 167 ? 4.874 5.352 -16.933 1.00 92.25 167 PRO A N 1
ATOM 1323 C CA . PRO A 1 167 ? 3.774 6.296 -16.808 1.00 92.25 167 PRO A CA 1
ATOM 1324 C C . PRO A 1 167 ? 4.006 7.351 -15.715 1.00 92.25 167 PRO A C 1
ATOM 1326 O O . PRO A 1 167 ? 3.267 8.327 -15.671 1.00 92.25 167 PRO A O 1
ATOM 1329 N N . GLN A 1 168 ? 5.004 7.170 -14.845 1.00 94.50 168 GLN A N 1
ATOM 1330 C CA . GLN A 1 168 ? 5.282 8.045 -13.703 1.00 94.50 168 GLN A CA 1
ATOM 1331 C C . GLN A 1 168 ? 6.506 8.950 -13.906 1.00 94.50 168 GLN A C 1
ATOM 1333 O O . GLN A 1 168 ? 6.859 9.689 -12.991 1.00 94.50 168 GLN A O 1
ATOM 1338 N N . THR A 1 169 ? 7.159 8.932 -15.077 1.00 93.62 169 THR A N 1
ATOM 1339 C CA . THR A 1 169 ? 8.458 9.598 -15.315 1.00 93.62 169 THR A CA 1
ATOM 1340 C C . THR A 1 169 ? 8.534 11.052 -14.852 1.00 93.62 169 THR A C 1
ATOM 1342 O O . THR A 1 169 ? 9.570 11.481 -14.345 1.00 93.62 169 THR A O 1
ATOM 1345 N N . ALA A 1 170 ? 7.453 11.820 -15.003 1.00 92.75 170 ALA A N 1
ATOM 1346 C CA . ALA A 1 170 ? 7.414 13.224 -14.596 1.00 92.75 170 ALA A CA 1
ATOM 1347 C C . ALA A 1 170 ? 7.391 13.420 -13.065 1.00 92.75 170 ALA A C 1
ATOM 1349 O O . ALA A 1 170 ? 7.859 14.449 -12.576 1.00 92.75 170 ALA A O 1
ATOM 1350 N N . ASP A 1 171 ? 6.892 12.436 -12.317 1.00 93.81 171 ASP A N 1
ATOM 1351 C CA . ASP A 1 171 ? 6.582 12.552 -10.889 1.00 93.81 171 ASP A CA 1
ATOM 1352 C C . ASP A 1 171 ? 7.672 11.950 -9.989 1.00 93.81 171 ASP A C 1
ATOM 1354 O O . ASP A 1 171 ? 7.761 12.286 -8.809 1.00 93.81 171 ASP A O 1
ATOM 1358 N N . ILE A 1 172 ? 8.542 11.094 -10.539 1.00 95.62 172 ILE A N 1
ATOM 1359 C CA . ILE A 1 172 ? 9.521 10.298 -9.774 1.00 95.62 172 ILE A CA 1
ATOM 1360 C C . ILE A 1 172 ? 10.980 10.682 -10.058 1.00 95.62 172 ILE A C 1
ATOM 1362 O O . ILE A 1 172 ? 11.886 9.848 -10.039 1.00 95.62 172 ILE A O 1
ATOM 1366 N N . SER A 1 173 ? 11.254 11.972 -10.265 1.00 94.88 173 SER A N 1
ATOM 1367 C CA . SER A 1 173 ? 12.626 12.490 -10.466 1.00 94.88 173 SER A CA 1
ATOM 1368 C C . SER A 1 173 ? 13.613 12.147 -9.331 1.00 94.88 173 SER A C 1
ATOM 1370 O O . SER A 1 173 ? 14.827 12.235 -9.506 1.00 94.88 173 SER A O 1
ATOM 1372 N N . PHE A 1 174 ? 13.106 11.717 -8.173 1.00 95.94 174 PHE A N 1
ATOM 1373 C CA . PHE A 1 174 ? 13.872 11.266 -7.012 1.00 95.94 174 PHE A CA 1
ATOM 1374 C C . PHE A 1 174 ? 14.273 9.777 -7.042 1.00 95.94 174 PHE A C 1
ATOM 1376 O O . PHE A 1 174 ? 14.903 9.326 -6.088 1.00 95.94 174 PHE A O 1
ATOM 1383 N N . THR A 1 175 ? 13.939 9.013 -8.091 1.00 97.06 175 THR A N 1
ATOM 1384 C CA . THR A 1 175 ? 14.165 7.549 -8.183 1.00 97.06 175 THR A CA 1
ATOM 1385 C C . THR A 1 175 ? 15.573 7.122 -7.759 1.00 97.06 175 THR A C 1
ATOM 1387 O O . THR A 1 175 ? 15.719 6.251 -6.902 1.00 97.06 175 THR A O 1
ATOM 1390 N N . ARG A 1 176 ? 16.609 7.808 -8.265 1.00 96.06 176 ARG A N 1
ATOM 1391 C CA . ARG A 1 176 ? 18.027 7.501 -7.991 1.00 96.06 176 ARG A CA 1
ATOM 1392 C C . ARG A 1 176 ? 18.447 7.624 -6.517 1.00 96.06 176 ARG A C 1
ATOM 1394 O O . ARG A 1 176 ? 19.574 7.280 -6.179 1.00 96.06 176 ARG A O 1
ATOM 1401 N N . LYS A 1 177 ? 17.579 8.120 -5.626 1.00 96.75 177 LYS A N 1
ATOM 1402 C CA . LYS A 1 177 ? 17.802 8.071 -4.171 1.00 96.75 177 LYS A CA 1
ATOM 1403 C C . LYS A 1 177 ? 17.589 6.672 -3.582 1.00 96.75 177 LYS A C 1
ATOM 1405 O O . LYS A 1 177 ? 18.075 6.415 -2.486 1.00 96.75 177 LYS A O 1
ATOM 1410 N N . TYR A 1 178 ? 16.838 5.816 -4.274 1.00 97.69 178 TYR A N 1
ATOM 1411 C CA . TYR A 1 178 ? 16.346 4.541 -3.754 1.00 97.69 178 TYR A CA 1
ATOM 1412 C C . TYR A 1 178 ? 16.990 3.335 -4.440 1.00 97.69 178 TYR A C 1
ATOM 1414 O O . TYR A 1 178 ? 17.326 2.368 -3.764 1.00 97.69 178 TYR A O 1
ATOM 1422 N N . PHE A 1 179 ? 17.175 3.392 -5.759 1.00 96.56 179 PHE A N 1
ATOM 1423 C CA . PHE A 1 179 ? 17.826 2.342 -6.544 1.00 96.56 179 PHE A CA 1
ATOM 1424 C C . PHE A 1 179 ? 18.421 2.916 -7.839 1.00 96.56 179 PHE A C 1
ATOM 1426 O O . PHE A 1 179 ? 18.052 4.010 -8.273 1.00 96.56 179 PHE A O 1
ATOM 1433 N N . GLU A 1 180 ? 19.376 2.198 -8.434 1.00 95.06 180 GLU A N 1
ATOM 1434 C CA . GLU A 1 180 ? 20.075 2.603 -9.660 1.00 95.06 180 GLU A CA 1
ATOM 1435 C C . GLU A 1 180 ? 19.198 2.374 -10.899 1.00 95.06 180 GLU A C 1
ATOM 1437 O O . GLU A 1 180 ? 19.394 1.431 -11.651 1.00 95.06 180 GLU A O 1
ATOM 1442 N N . CYS A 1 181 ? 18.212 3.245 -11.105 1.00 93.69 181 CYS A N 1
ATOM 1443 C CA . CYS A 1 181 ? 17.340 3.232 -12.276 1.00 93.69 181 CYS A CA 1
ATOM 1444 C C . CYS A 1 181 ? 16.931 4.663 -12.638 1.00 93.69 181 CYS A C 1
ATOM 1446 O O . CYS A 1 181 ? 16.846 5.548 -11.773 1.00 93.69 181 CYS A O 1
ATOM 1448 N N . ASP A 1 182 ? 16.690 4.898 -13.923 1.00 93.00 182 ASP A N 1
ATOM 1449 C CA . ASP A 1 182 ? 16.200 6.177 -14.417 1.00 93.00 182 ASP A CA 1
ATOM 1450 C C . ASP A 1 182 ? 14.674 6.280 -14.324 1.00 93.00 182 ASP A C 1
ATOM 1452 O O . ASP A 1 182 ? 13.938 5.297 -14.366 1.00 93.00 182 ASP A O 1
ATOM 1456 N N . ALA A 1 183 ? 14.176 7.508 -14.158 1.00 94.00 183 ALA A N 1
ATOM 1457 C CA . ALA A 1 183 ? 12.747 7.768 -13.965 1.00 94.00 183 ALA A CA 1
ATOM 1458 C C . ALA A 1 183 ? 11.887 7.360 -15.181 1.00 94.00 183 ALA A C 1
ATOM 1460 O O . ALA A 1 183 ? 10.673 7.195 -15.065 1.00 94.00 183 ALA A O 1
ATOM 1461 N N . ASP A 1 184 ? 12.490 7.225 -16.360 1.00 95.31 184 ASP A N 1
ATOM 1462 C CA . ASP A 1 184 ? 11.840 6.728 -17.573 1.00 95.31 184 ASP A CA 1
ATOM 1463 C C . ASP A 1 184 ? 11.605 5.216 -17.563 1.00 95.31 184 ASP A C 1
ATOM 1465 O O . ASP A 1 184 ? 10.688 4.770 -18.245 1.00 95.31 184 ASP A O 1
ATOM 1469 N N . ALA A 1 185 ? 12.338 4.459 -16.747 1.00 95.81 185 ALA A N 1
ATOM 1470 C CA . ALA A 1 185 ? 12.184 3.016 -16.581 1.00 95.81 185 ALA A CA 1
ATOM 1471 C C . ALA A 1 185 ? 11.650 2.613 -15.192 1.00 95.81 185 ALA A C 1
ATOM 1473 O O . ALA A 1 185 ? 11.350 1.446 -14.965 1.00 95.81 185 ALA A O 1
ATOM 1474 N N . ALA A 1 186 ? 11.489 3.552 -14.259 1.00 97.06 186 ALA A N 1
ATOM 1475 C CA . ALA A 1 186 ? 11.085 3.246 -12.889 1.00 97.06 186 ALA A CA 1
ATOM 1476 C C . ALA A 1 186 ? 9.579 3.400 -12.627 1.00 97.06 186 ALA A C 1
ATOM 1478 O O . ALA A 1 186 ? 8.909 4.262 -13.194 1.00 97.06 186 ALA A O 1
ATOM 1479 N N . ILE A 1 187 ? 9.044 2.610 -11.697 1.00 97.00 187 ILE A N 1
ATOM 1480 C CA . ILE A 1 187 ? 7.692 2.745 -11.144 1.00 97.00 187 ILE A CA 1
ATOM 1481 C C . ILE A 1 187 ? 7.766 2.637 -9.621 1.00 97.00 187 ILE A C 1
ATOM 1483 O O . ILE A 1 187 ? 8.423 1.749 -9.089 1.00 97.00 187 ILE A O 1
ATOM 1487 N N . PHE A 1 188 ? 7.036 3.492 -8.909 1.00 97.75 188 PHE A N 1
ATOM 1488 C CA . PHE A 1 188 ? 6.761 3.324 -7.484 1.00 97.75 188 PHE A CA 1
ATOM 1489 C C . PHE A 1 188 ? 5.294 2.982 -7.264 1.00 97.75 188 PHE A C 1
ATOM 1491 O O . PHE A 1 188 ? 4.394 3.693 -7.727 1.00 97.75 188 PHE A O 1
ATOM 1498 N N . ILE A 1 189 ? 5.041 1.895 -6.535 1.00 97.44 189 ILE A N 1
ATOM 1499 C CA . ILE A 1 189 ? 3.678 1.402 -6.349 1.00 97.44 189 ILE A CA 1
ATOM 1500 C C . ILE A 1 189 ? 3.458 0.700 -5.005 1.00 97.44 189 ILE A C 1
ATOM 1502 O O . ILE A 1 189 ? 4.386 0.215 -4.362 1.00 97.44 189 ILE A O 1
ATOM 1506 N N . THR A 1 190 ? 2.204 0.657 -4.565 1.00 97.38 190 THR A N 1
ATOM 1507 C CA . THR A 1 190 ? 1.767 -0.040 -3.354 1.00 97.38 190 THR A CA 1
ATOM 1508 C C . THR A 1 190 ? 1.503 -1.524 -3.613 1.00 97.38 190 THR A C 1
ATOM 1510 O O . THR A 1 190 ? 1.143 -1.940 -4.719 1.00 97.38 190 THR A O 1
ATOM 1513 N N . ALA A 1 191 ? 1.639 -2.328 -2.556 1.00 97.25 191 ALA A N 1
ATOM 1514 C CA . ALA A 1 191 ? 1.502 -3.785 -2.587 1.00 97.25 191 ALA A CA 1
ATOM 1515 C C . ALA A 1 191 ? 0.206 -4.277 -3.254 1.00 97.25 191 ALA A C 1
ATOM 1517 O O . ALA A 1 191 ? 0.210 -5.248 -4.007 1.00 97.25 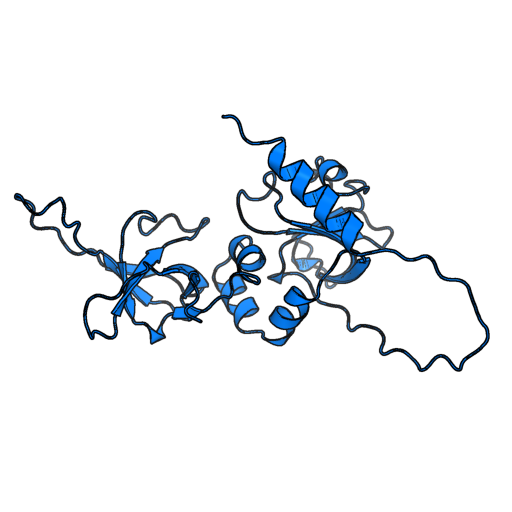191 ALA A O 1
ATOM 1518 N N . ASP A 1 192 ? -0.913 -3.591 -3.012 1.00 96.50 192 ASP A N 1
ATOM 1519 C CA . ASP A 1 192 ? -2.238 -3.962 -3.511 1.00 96.50 192 ASP A CA 1
ATOM 1520 C C . ASP A 1 192 ? -2.374 -3.889 -5.039 1.00 96.50 192 ASP A C 1
ATOM 1522 O O . ASP A 1 192 ? -3.295 -4.497 -5.596 1.00 96.50 192 ASP A O 1
ATOM 1526 N N . ARG A 1 193 ? -1.447 -3.227 -5.735 1.00 96.19 193 ARG A N 1
ATOM 1527 C CA . ARG A 1 193 ? -1.434 -3.096 -7.200 1.00 96.19 193 ARG A CA 1
ATOM 1528 C C . ARG A 1 193 ? -0.485 -4.065 -7.905 1.00 96.19 193 ARG A C 1
ATOM 1530 O O . ARG A 1 193 ? -0.545 -4.150 -9.129 1.00 96.19 193 ARG A O 1
ATOM 1537 N N . ILE A 1 194 ? 0.330 -4.805 -7.160 1.00 95.81 194 ILE A N 1
ATOM 1538 C CA . ILE A 1 194 ? 1.298 -5.752 -7.717 1.00 95.81 194 ILE A CA 1
ATOM 1539 C C . ILE A 1 194 ? 0.660 -7.128 -7.867 1.00 95.81 194 ILE A C 1
ATOM 1541 O O . ILE A 1 194 ? -0.030 -7.609 -6.961 1.00 95.81 194 ILE A O 1
ATOM 1545 N N . LEU A 1 195 ? 0.902 -7.754 -9.013 1.00 94.75 195 LEU A N 1
ATOM 1546 C CA . LEU A 1 195 ? 0.598 -9.151 -9.270 1.00 94.75 195 LEU A CA 1
ATOM 1547 C C . LEU A 1 195 ? 1.906 -9.944 -9.168 1.00 94.75 195 LEU A C 1
ATOM 1549 O O . LEU A 1 195 ? 2.789 -9.741 -10.003 1.00 94.75 195 LEU A O 1
ATOM 1553 N N . PRO A 1 196 ? 2.054 -10.818 -8.159 1.00 91.25 196 PRO A N 1
ATOM 1554 C CA . PRO A 1 196 ? 3.190 -11.724 -8.089 1.00 91.25 196 PRO A CA 1
ATOM 1555 C C . PRO A 1 196 ? 3.180 -12.632 -9.313 1.00 91.25 196 PRO A C 1
ATOM 1557 O O . PRO A 1 196 ? 2.166 -13.279 -9.594 1.00 91.25 196 PRO A O 1
ATOM 1560 N N . THR A 1 197 ? 4.289 -12.683 -10.041 1.00 84.06 197 THR A N 1
ATOM 1561 C CA . THR A 1 197 ? 4.453 -13.696 -11.079 1.00 84.06 197 THR A CA 1
ATOM 1562 C C . THR A 1 197 ? 4.733 -15.020 -10.367 1.00 84.06 197 THR A C 1
ATOM 1564 O O . THR A 1 197 ? 5.538 -15.039 -9.432 1.00 84.06 197 THR A O 1
ATOM 1567 N N . PRO A 1 198 ? 4.058 -16.130 -10.720 1.00 66.56 198 PRO A N 1
ATOM 1568 C CA . PRO A 1 198 ? 4.430 -17.423 -10.169 1.00 66.56 198 PRO A CA 1
ATOM 1569 C C . PRO A 1 198 ? 5.905 -17.663 -10.485 1.00 66.56 198 PRO A C 1
ATOM 1571 O O . PRO A 1 198 ? 6.312 -17.526 -11.639 1.00 66.56 198 PRO A O 1
ATOM 1574 N N . LEU A 1 199 ? 6.695 -17.992 -9.458 1.00 52.56 199 LEU A N 1
ATOM 1575 C CA . LEU A 1 199 ? 8.061 -18.455 -9.672 1.00 52.56 199 LEU A CA 1
ATOM 1576 C C . LEU A 1 199 ? 7.996 -19.578 -10.715 1.00 52.56 199 LEU A C 1
ATOM 1578 O O . LEU A 1 199 ? 7.107 -20.436 -10.594 1.00 52.56 199 LEU A O 1
ATOM 1582 N N . PRO A 1 200 ? 8.869 -19.585 -11.739 1.00 46.84 200 PRO A N 1
ATOM 1583 C CA . PRO A 1 200 ? 9.039 -20.792 -12.526 1.00 46.84 200 PRO A CA 1
ATOM 1584 C C . PRO A 1 200 ? 9.314 -21.903 -11.513 1.00 46.84 200 PRO A C 1
ATOM 1586 O O . PRO A 1 200 ? 10.243 -21.799 -10.715 1.00 46.84 200 PRO A O 1
ATOM 1589 N N . GLN A 1 201 ? 8.425 -22.900 -11.451 1.00 40.91 201 GLN A N 1
ATOM 1590 C CA . GLN A 1 201 ? 8.736 -24.125 -10.725 1.00 40.91 201 GLN A CA 1
ATOM 1591 C C . GLN A 1 201 ? 10.064 -24.575 -11.303 1.00 40.91 201 GLN A C 1
ATOM 1593 O O . GLN A 1 201 ? 10.149 -24.644 -12.529 1.00 40.91 201 GLN A O 1
ATOM 1598 N N . ASP A 1 202 ? 11.075 -24.768 -10.455 1.00 42.41 202 ASP A N 1
ATOM 1599 C CA . ASP A 1 202 ? 12.360 -25.302 -10.879 1.00 42.41 202 ASP A CA 1
ATOM 1600 C C . ASP A 1 202 ? 12.064 -26.514 -11.769 1.00 42.41 202 ASP A C 1
ATOM 1602 O O . ASP A 1 202 ? 11.656 -27.572 -11.285 1.00 42.41 202 ASP A O 1
ATOM 1606 N N . GLU A 1 203 ? 12.176 -26.343 -13.089 1.00 42.50 203 GLU A N 1
ATOM 1607 C CA . GLU A 1 203 ? 12.323 -27.483 -13.968 1.00 42.50 203 GLU A CA 1
ATOM 1608 C C . GLU A 1 203 ? 13.574 -28.157 -13.430 1.00 42.50 203 GLU A C 1
ATOM 1610 O O . GLU A 1 203 ? 14.615 -27.508 -13.351 1.00 42.50 203 GLU A O 1
ATOM 1615 N N . GLU A 1 204 ? 13.445 -29.390 -12.938 1.00 38.44 204 GLU A N 1
ATOM 1616 C CA . GLU A 1 204 ? 14.558 -30.183 -12.431 1.00 38.44 204 GLU A CA 1
ATOM 1617 C C . GLU A 1 204 ? 15.687 -30.140 -13.468 1.00 38.44 204 GLU A C 1
ATOM 1619 O O . GLU A 1 204 ? 15.666 -30.860 -14.466 1.00 38.44 204 GLU A O 1
ATOM 1624 N N . ILE A 1 205 ? 16.658 -29.244 -13.269 1.00 40.84 205 ILE A N 1
ATOM 1625 C CA . ILE A 1 205 ? 17.827 -29.159 -14.129 1.00 40.84 205 ILE A CA 1
ATOM 1626 C C . ILE A 1 205 ? 18.639 -30.401 -13.790 1.00 40.84 205 ILE A C 1
ATOM 1628 O O . ILE A 1 205 ? 19.287 -30.471 -12.742 1.00 40.84 205 ILE A O 1
ATOM 1632 N N . GLU A 1 206 ? 18.556 -31.402 -14.669 1.00 38.88 206 GLU A N 1
ATOM 1633 C CA . GLU A 1 206 ? 19.453 -32.547 -14.674 1.00 38.88 206 GLU A CA 1
ATOM 1634 C C . GLU A 1 206 ? 20.892 -32.055 -14.485 1.00 38.88 206 GLU A C 1
ATOM 1636 O O . GLU A 1 206 ? 21.416 -31.214 -15.218 1.00 38.88 206 GLU A O 1
ATOM 1641 N N . SER A 1 207 ? 21.512 -32.584 -13.436 1.00 43.44 207 SER A N 1
ATOM 1642 C CA . SER A 1 207 ? 22.848 -32.252 -12.972 1.00 43.44 207 SER A CA 1
ATOM 1643 C C . SER A 1 207 ? 23.898 -32.315 -14.084 1.00 43.44 207 SER A C 1
ATOM 1645 O O . SER A 1 207 ? 24.138 -33.387 -14.644 1.00 43.44 207 SER A O 1
ATOM 1647 N N . ALA A 1 208 ? 24.629 -31.220 -14.298 1.00 38.44 208 ALA A N 1
ATOM 1648 C CA . ALA A 1 208 ? 25.957 -31.278 -14.897 1.00 38.44 208 ALA A CA 1
ATOM 1649 C C . ALA A 1 208 ? 26.881 -30.160 -14.371 1.00 38.44 208 ALA A C 1
ATOM 1651 O O . ALA A 1 208 ? 26.855 -29.031 -14.846 1.00 38.44 208 ALA A O 1
ATOM 1652 N N . ASN A 1 209 ? 27.763 -30.579 -13.455 1.00 37.62 209 ASN A N 1
ATOM 1653 C CA . ASN A 1 209 ? 29.141 -30.121 -13.214 1.00 37.62 209 ASN A CA 1
ATOM 1654 C C . ASN A 1 209 ? 29.421 -28.853 -12.362 1.00 37.62 209 ASN A C 1
ATOM 1656 O O . ASN A 1 209 ? 29.328 -27.716 -12.803 1.00 37.62 209 ASN A O 1
ATOM 1660 N N . GLU A 1 210 ? 29.868 -29.157 -11.137 1.00 39.97 210 GLU A N 1
ATOM 1661 C CA . GLU A 1 210 ? 30.777 -28.492 -10.179 1.00 39.97 210 GLU A CA 1
ATOM 1662 C C . GLU A 1 210 ? 31.427 -27.104 -10.467 1.00 39.97 210 GLU A C 1
ATOM 1664 O O . GLU A 1 210 ? 32.317 -26.980 -11.304 1.00 39.97 210 GLU A O 1
ATOM 1669 N N . ALA A 1 211 ? 31.105 -26.167 -9.546 1.00 36.41 211 ALA A N 1
ATOM 1670 C CA . ALA A 1 211 ? 31.962 -25.273 -8.717 1.00 36.41 211 ALA A CA 1
ATOM 1671 C C . ALA A 1 211 ? 32.685 -24.024 -9.317 1.00 36.41 211 ALA A C 1
ATOM 1673 O O . ALA A 1 211 ? 33.016 -24.020 -10.500 1.00 36.41 211 ALA A O 1
ATOM 1674 N N . PRO A 1 212 ? 33.036 -22.979 -8.504 1.00 43.09 212 PRO A N 1
ATOM 1675 C CA . PRO A 1 212 ? 32.935 -22.860 -7.039 1.00 43.09 212 PRO A CA 1
ATOM 1676 C C . PRO A 1 212 ? 32.190 -21.619 -6.487 1.00 43.09 212 PRO A C 1
ATOM 1678 O O . PRO A 1 212 ? 31.904 -20.635 -7.163 1.00 43.09 212 PRO A O 1
ATOM 1681 N N . GLU A 1 213 ? 31.919 -21.723 -5.189 1.00 43.28 213 GLU A N 1
ATOM 1682 C CA . GLU A 1 213 ? 31.134 -20.867 -4.302 1.00 43.28 213 GLU A CA 1
ATOM 1683 C C . GLU A 1 213 ? 31.633 -19.413 -4.183 1.00 43.28 213 GLU A C 1
ATOM 1685 O O . GLU A 1 213 ? 32.808 -19.162 -3.908 1.00 43.28 213 GLU A O 1
ATOM 1690 N N . SER A 1 214 ? 30.709 -18.446 -4.256 1.00 38.28 214 SER A N 1
ATOM 1691 C CA . SER A 1 214 ? 30.901 -17.124 -3.646 1.00 38.28 214 SER A CA 1
ATOM 1692 C C . SER A 1 214 ? 29.886 -16.950 -2.515 1.00 38.28 214 SER A C 1
ATOM 1694 O O . SER A 1 214 ? 28.688 -16.787 -2.724 1.00 38.28 214 SER A O 1
ATOM 1696 N N . SER A 1 215 ? 30.391 -17.077 -1.291 1.00 36.69 215 SER A N 1
ATOM 1697 C CA . SER A 1 215 ? 29.657 -16.952 -0.034 1.00 36.69 21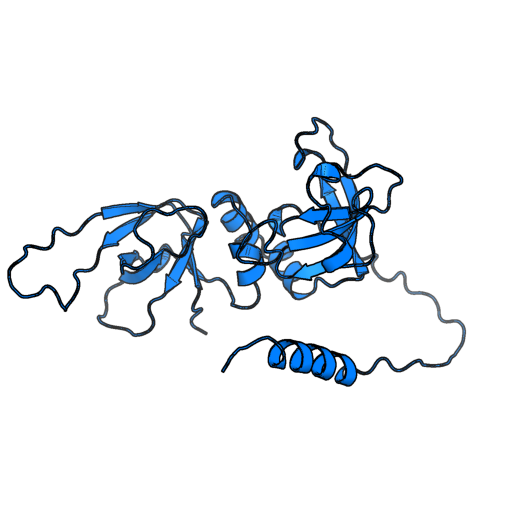5 SER A CA 1
ATOM 1698 C C . SER A 1 215 ? 29.196 -15.506 0.174 1.00 36.69 215 SER A C 1
ATOM 1700 O O . SER A 1 215 ? 29.956 -14.666 0.663 1.00 36.69 215 SER A O 1
ATOM 1702 N N . TRP A 1 216 ? 27.937 -15.214 -0.141 1.00 39.97 216 TRP A N 1
ATOM 1703 C CA . TRP A 1 216 ? 27.268 -13.998 0.318 1.00 39.97 216 TRP A CA 1
ATOM 1704 C C . TRP A 1 216 ? 26.722 -14.271 1.725 1.00 39.97 216 TRP A C 1
ATOM 1706 O O . TRP A 1 216 ? 25.678 -14.889 1.904 1.00 39.97 216 TRP A O 1
ATOM 1716 N N . SER A 1 217 ? 27.489 -13.885 2.747 1.00 41.81 217 SER A N 1
ATOM 1717 C CA . SER A 1 217 ? 27.124 -14.098 4.152 1.00 41.81 217 SER A CA 1
ATOM 1718 C C . SER A 1 217 ? 26.146 -13.024 4.643 1.00 41.81 217 SER A C 1
ATOM 1720 O O . SER A 1 217 ? 26.447 -11.827 4.589 1.00 41.81 217 SER A O 1
ATOM 1722 N N . LEU A 1 218 ? 25.022 -13.476 5.214 1.00 42.69 218 LEU A N 1
ATOM 1723 C CA . LEU A 1 218 ? 23.989 -12.724 5.956 1.00 42.69 218 LEU A CA 1
ATOM 1724 C C . LEU A 1 218 ? 24.537 -11.676 6.945 1.00 42.69 218 LEU A C 1
ATOM 1726 O O . LEU A 1 218 ? 23.860 -10.704 7.277 1.00 42.69 218 LEU A O 1
ATOM 1730 N N . THR A 1 219 ? 25.771 -11.846 7.416 1.00 45.66 219 THR A N 1
ATOM 1731 C CA . THR A 1 219 ? 26.410 -10.957 8.392 1.00 45.66 219 THR A CA 1
ATOM 1732 C C . THR A 1 219 ? 26.722 -9.563 7.848 1.00 45.66 219 THR A C 1
ATOM 1734 O O . THR A 1 219 ? 26.702 -8.604 8.616 1.00 45.66 219 THR A O 1
ATOM 1737 N N . ASN A 1 220 ? 26.9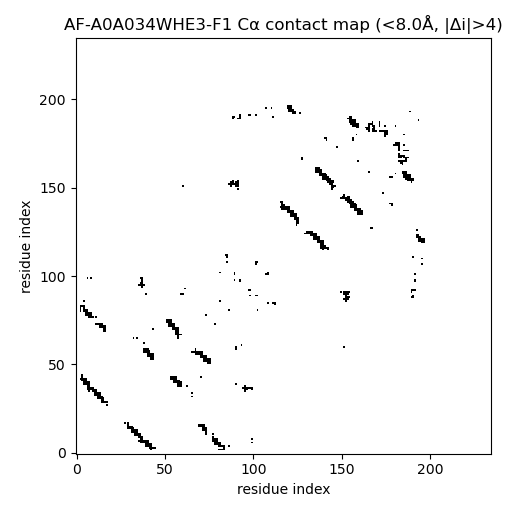62 -9.413 6.540 1.00 41.66 220 ASN A N 1
ATOM 1738 C CA . ASN A 1 220 ? 27.341 -8.111 5.972 1.00 41.66 220 ASN A CA 1
ATOM 1739 C C . ASN A 1 220 ? 26.141 -7.158 5.809 1.00 41.66 220 ASN A C 1
ATOM 1741 O O . ASN A 1 220 ? 26.314 -5.942 5.841 1.00 41.66 220 ASN A O 1
ATOM 1745 N N . PHE A 1 221 ? 24.919 -7.689 5.692 1.00 47.12 221 PHE A N 1
ATOM 1746 C CA . PHE A 1 221 ? 23.704 -6.885 5.510 1.00 47.12 221 PHE A CA 1
ATOM 1747 C C . PHE A 1 221 ? 23.200 -6.254 6.818 1.00 47.12 221 PHE A C 1
ATOM 1749 O O . PHE A 1 221 ? 22.800 -5.087 6.843 1.00 47.12 221 PHE A O 1
ATOM 1756 N N . ILE A 1 222 ? 23.282 -6.995 7.931 1.00 52.12 222 ILE A N 1
ATOM 1757 C CA . ILE A 1 222 ? 22.878 -6.487 9.252 1.00 52.12 222 ILE A CA 1
ATOM 1758 C C . ILE A 1 222 ? 23.777 -5.315 9.669 1.00 52.12 222 ILE A C 1
ATOM 1760 O O . ILE A 1 222 ? 23.283 -4.323 10.199 1.00 52.12 222 ILE A O 1
ATOM 1764 N N . GLN A 1 223 ? 25.077 -5.381 9.368 1.00 45.31 223 GLN A N 1
ATOM 1765 C CA . GLN A 1 223 ? 26.014 -4.327 9.751 1.00 45.31 223 GLN A CA 1
ATOM 1766 C C . GLN A 1 223 ? 25.738 -3.008 9.006 1.00 45.31 223 GLN A C 1
ATOM 1768 O O . GLN A 1 223 ? 25.609 -1.960 9.637 1.00 45.31 223 GLN A O 1
ATOM 1773 N N . ASN A 1 224 ? 25.523 -3.068 7.687 1.00 45.28 224 ASN A N 1
ATOM 1774 C CA . ASN A 1 224 ? 25.283 -1.868 6.876 1.00 45.28 224 ASN A CA 1
ATOM 1775 C C . ASN A 1 224 ? 23.937 -1.184 7.186 1.00 45.28 224 ASN A C 1
ATOM 1777 O O . ASN A 1 224 ? 23.829 0.038 7.098 1.00 45.28 224 ASN A O 1
ATOM 1781 N N . THR A 1 225 ? 22.924 -1.948 7.605 1.00 50.00 225 THR A N 1
ATOM 1782 C CA . THR A 1 225 ? 21.599 -1.403 7.952 1.00 50.00 225 THR A CA 1
ATOM 1783 C C . THR A 1 225 ? 21.595 -0.744 9.335 1.00 50.00 225 THR A C 1
ATOM 1785 O O . THR A 1 225 ? 20.973 0.300 9.531 1.00 50.00 225 THR A O 1
ATOM 1788 N N . VAL A 1 226 ? 22.326 -1.306 10.303 1.00 48.88 226 VAL A N 1
ATOM 1789 C CA . VAL A 1 226 ? 22.405 -0.760 11.669 1.00 48.88 226 VAL A CA 1
ATOM 1790 C C . VAL A 1 226 ? 23.252 0.518 11.723 1.00 48.88 226 VAL A C 1
ATOM 1792 O O . VAL A 1 226 ? 22.899 1.453 12.449 1.00 48.88 226 VAL A O 1
ATOM 1795 N N . ASP A 1 227 ? 24.315 0.611 10.921 1.00 41.91 227 ASP A N 1
ATOM 1796 C CA . ASP A 1 227 ? 25.184 1.794 10.900 1.00 41.91 227 ASP A CA 1
ATOM 1797 C C . ASP A 1 227 ? 24.519 3.008 10.220 1.00 41.91 227 ASP A C 1
ATOM 1799 O O . ASP A 1 227 ? 24.742 4.147 10.639 1.00 41.91 227 ASP A O 1
ATOM 1803 N N . SER A 1 228 ? 23.599 2.789 9.271 1.00 41.69 228 SER A N 1
ATOM 1804 C CA . SER A 1 228 ? 22.832 3.880 8.651 1.00 41.69 228 SER A CA 1
ATOM 1805 C C . SER A 1 228 ? 21.751 4.467 9.573 1.00 41.69 228 SER A C 1
ATOM 1807 O O . SER A 1 228 ? 21.405 5.638 9.432 1.00 41.69 228 SER A O 1
ATOM 1809 N N . ILE A 1 229 ? 21.244 3.701 10.548 1.00 48.94 229 ILE A N 1
ATOM 1810 C CA . ILE A 1 229 ? 20.228 4.164 11.516 1.00 48.94 229 ILE A CA 1
ATOM 1811 C C . ILE A 1 229 ? 20.865 4.996 12.643 1.00 48.94 229 ILE A C 1
ATOM 1813 O O . ILE A 1 229 ? 20.235 5.901 13.193 1.00 48.94 229 ILE A O 1
ATOM 1817 N N . ARG A 1 230 ? 22.138 4.744 12.976 1.00 43.12 230 ARG A N 1
ATOM 1818 C CA . ARG A 1 230 ? 22.866 5.505 14.006 1.00 43.12 230 ARG A CA 1
ATOM 1819 C C . ARG A 1 230 ? 23.301 6.903 13.564 1.00 43.12 230 ARG A C 1
ATOM 1821 O O . ARG A 1 230 ? 23.598 7.726 14.425 1.00 43.12 230 ARG A O 1
ATOM 1828 N N . ALA A 1 231 ? 23.327 7.185 12.263 1.00 44.38 231 ALA A N 1
ATOM 1829 C CA . ALA A 1 231 ? 23.825 8.450 11.722 1.00 44.38 231 ALA A CA 1
ATOM 1830 C C . ALA A 1 231 ? 22.759 9.560 11.590 1.00 44.38 231 ALA A C 1
ATOM 1832 O O . ALA A 1 231 ? 23.109 10.693 11.267 1.00 44.38 231 ALA A O 1
ATOM 1833 N N . SER A 1 232 ? 21.476 9.272 11.840 1.00 44.06 232 SER A N 1
ATOM 1834 C CA . SER A 1 232 ? 20.364 10.189 11.529 1.00 44.06 232 SER A CA 1
ATOM 1835 C C . SER A 1 232 ? 19.478 10.588 12.716 1.00 44.06 232 SER A C 1
ATOM 1837 O O . SER A 1 232 ? 18.375 11.092 12.509 1.00 44.06 232 SER A O 1
ATOM 1839 N N . LEU A 1 233 ? 19.941 10.416 13.958 1.00 34.50 233 LEU A N 1
ATOM 1840 C CA . LEU A 1 233 ? 19.271 10.972 15.139 1.00 34.50 233 LEU A CA 1
ATOM 1841 C C . LEU A 1 233 ? 20.114 12.109 15.740 1.00 34.50 233 LEU A C 1
ATOM 1843 O O . LEU A 1 233 ? 21.258 11.861 16.123 1.00 34.50 233 LEU A O 1
ATOM 1847 N N . PRO A 1 234 ? 19.590 13.345 15.846 1.00 38.44 234 PRO A N 1
ATOM 1848 C CA . PRO A 1 234 ? 20.186 14.347 16.718 1.00 38.44 234 PRO A CA 1
ATOM 1849 C C . PRO A 1 234 ? 19.959 13.950 18.188 1.00 38.44 234 PRO A C 1
ATOM 1851 O O . PRO A 1 234 ? 18.907 13.406 18.527 1.00 38.44 234 PRO A O 1
ATOM 1854 N N . LEU A 1 235 ? 20.976 14.199 19.023 1.00 37.19 235 LEU A N 1
ATOM 1855 C CA . LEU A 1 235 ? 20.913 14.136 20.492 1.00 37.19 235 LEU A CA 1
ATOM 1856 C C . LEU A 1 235 ? 19.805 15.034 21.056 1.00 37.19 235 LEU A C 1
ATOM 1858 O O . LEU A 1 235 ? 19.646 16.160 20.530 1.00 37.19 235 LEU A O 1
#

Nearest PDB structures (foldseek):
  3jcs-assembly1_Y  TM=3.217E-01  e=7.266E-01  Leishmania donovani
  8a3o-assembly1_B  TM=3.098E-01  e=7.266E-01  Homo sapiens
  1wqs-assembly1_D  TM=5.136E-01  e=3.824E+00  Chiba virus
  4in1-assembly1_A-2  TM=2.264E-01  e=6.505E-01  Norovirus Hu/1968/US
  7q08-assembly1_F  TM=2.482E-01  e=3.618E+00  Candida albicans SC5314

pLDDT: mean 79.82, std 20.52, range [34.5, 98.5]

Secondary structure (DSSP, 8-state):
---SEEEESS-EEEEEPPPGGGTTT------EEEE-TT-EEEE-SS--SSSSEEEEEE--SS---S-TTSEEEEEGGGEEEE-TTTHHHHHT---HHHHHHHHH-HHHHHHHHH--TT-EEEEEGGGGT--S--EEEEEEEEEE--TTT-SSS-EEEEEESSS---TTTTT-TTGGGTSS--TTTEEEE-GGG-EEPPPPP----------------THHHHHHHHHHHHTS---

Mean predicted aligned error: 11.95 Å

Solvent-accessible surface area (backbone atoms only — not comparable to full-atom values): 13974 Å² total; per-residue (Å²): 131,88,55,60,35,28,25,26,70,40,67,40,68,34,35,47,57,80,62,84,88,50,77,80,89,58,88,73,77,71,48,75,43,84,42,57,34,24,40,32,30,32,52,54,86,76,91,78,75,102,53,74,55,40,51,29,24,46,59,36,94,77,50,72,71,66,62,50,89,46,49,23,38,34,53,53,93,41,50,37,76,38,54,81,87,54,38,39,44,45,65,40,43,78,51,32,64,53,37,42,54,40,71,70,32,59,69,62,49,55,45,62,77,68,66,51,69,71,44,56,33,32,35,55,39,55,80,68,85,37,98,49,90,49,64,46,48,24,34,30,60,34,78,41,72,46,65,92,81,40,88,51,31,26,31,38,33,28,37,49,73,56,102,54,76,32,93,44,34,90,80,36,79,64,40,66,81,72,37,100,51,54,30,50,37,28,45,79,44,42,60,81,60,55,41,81,51,78,73,77,73,78,70,82,72,78,86,80,84,86,85,86,88,80,88,83,60,77,69,63,59,58,53,60,56,54,58,61,62,69,74,75,65,84,132

InterPro domains:
  IPR036859 CAP Gly-rich domain superfamily [G3DSA:2.30.30.190] (117-198)
  IPR036859 CAP Gly-rich domain superfamily [SSF74924] (118-204)